Pr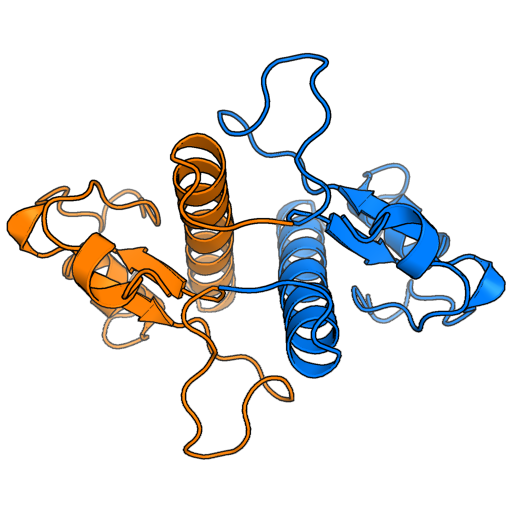otein AF-0000000085133247 (afdb_homodimer)

InterPro domains:
  IPR010774 Putative nuclease YbcO [PF07102] (3-92)

Nearest PDB structures (foldseek):
  3g27-assembly1_A-2  TM=9.758E-01  e=2.832E-11  Escherichia coli K-12
  6yex-assembly1_B  TM=5.805E-01  e=7.369E+00  Vibrio campbellii
  3g27-assembly1_A-2  TM=9.756E-01  e=2.269E-11  Escherichia coli K-12
  6yex-assembly1_B  TM=5.808E-01  e=7.754E+00  Vibrio campbellii

Radius of gyration: 16.03 Å; Cα contacts (8 Å, |Δi|>4): 362; chains: 2; bounding box: 47×38×37 Å

pLDDT: mean 92.54, std 10.23, range [46.78, 98.88]

Sequence (192 aa):
MANLRKEARGRECQVRIYGVCNGNPETTVLAHYRMAGICGTGMKPDDLIGAWACSACHDEIDRRTHNLDNKDARLYHLEGVIRTQAILLREGKIKSMANLRKEARGRECQVRIYGVCNGNPETTVLAHYRMAGICGTGMKPDDLIGAWACSACHDEIDRRTHNLDNKDARLYHLEGVIRTQAILLREGKIKS

Foldseek 3Di:
DPPLFVVLAQDFFLLCDPPQAPRDSRQWTWAADDDPPQAPDPGGHDSLRTFTHGPRLSCCLVPVDPPDPNVSSNVSGNSRSVVSNVVCVVVVVDDD/DPPLFVVLAQDFFLLCDPPQAPRDSRQWGWAADDDPPQADDPGGHDSLRTFTHGPRLSCCLVPVDPPDPNVSSNVSGNSRSVVSNVVCVVVVVDDD

Solvent-accessible surface area (backbone atoms only — not comparable to full-atom values): 10477 Å² total; per-residue (Å²): 120,69,63,64,60,68,63,18,56,64,29,71,46,39,34,68,41,82,97,51,47,70,77,46,25,85,49,14,34,60,45,64,60,86,48,91,86,73,36,58,94,94,44,77,54,58,72,74,47,20,12,26,20,15,56,46,35,40,35,39,59,69,61,74,42,75,91,56,57,68,70,57,31,49,40,36,43,48,52,3,19,52,50,37,46,49,52,36,43,73,72,64,61,37,56,99,118,69,64,62,62,69,63,17,56,65,30,71,46,39,34,66,42,83,96,50,47,69,78,46,25,83,48,13,34,60,46,65,60,86,49,92,84,74,36,58,95,94,45,77,54,57,72,71,45,20,13,27,19,14,55,47,34,38,35,39,59,69,60,76,41,74,90,56,58,69,70,56,31,50,39,36,44,48,52,3,19,52,50,36,44,49,51,35,44,74,72,63,62,36,56,100

Structure (mmCIF, N/CA/C/O backbone):
data_AF-0000000085133247-model_v1
#
loop_
_entity.id
_entity.type
_entity.pdbx_description
1 polymer 'DUF1364 domain-containing protein'
#
loop_
_atom_site.group_PDB
_atom_site.id
_atom_site.type_symbol
_atom_site.label_atom_id
_atom_site.label_alt_id
_atom_site.label_comp_id
_atom_site.label_asym_id
_atom_site.label_entity_id
_atom_site.label_seq_id
_atom_site.pdbx_PDB_ins_code
_atom_site.Cartn_x
_atom_site.Cartn_y
_atom_site.Cartn_z
_atom_site.occupancy
_atom_site.B_iso_or_equiv
_atom_site.auth_seq_id
_atom_site.auth_comp_id
_atom_site.auth_asym_id
_atom_site.auth_atom_id
_atom_site.pdbx_PDB_model_num
ATOM 1 N N . MET A 1 1 ? 7.07 21.547 4.508 1 47.03 1 MET A N 1
ATOM 2 C CA . MET A 1 1 ? 6.656 20.203 4.168 1 47.03 1 MET A CA 1
ATOM 3 C C . MET A 1 1 ? 7.867 19.312 3.896 1 47.03 1 MET A C 1
ATOM 5 O O . MET A 1 1 ? 8.875 19.766 3.357 1 47.03 1 MET A O 1
ATOM 9 N N . ALA A 1 2 ? 8.141 18.297 4.754 1 57.25 2 ALA A N 1
ATOM 10 C CA . ALA A 1 2 ? 9.352 17.5 4.594 1 57.25 2 ALA A CA 1
ATOM 11 C C . ALA A 1 2 ? 9.484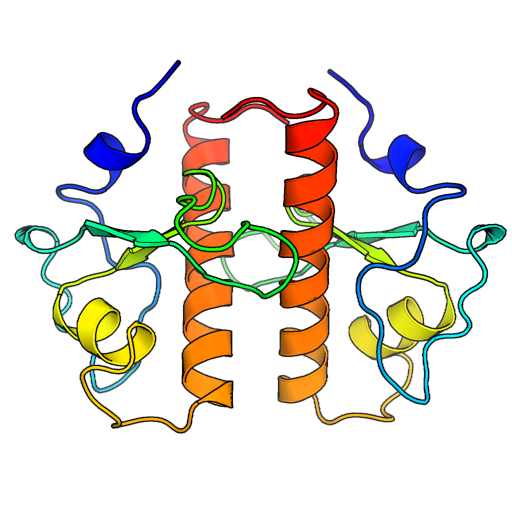 16.969 3.168 1 57.25 2 ALA A C 1
ATOM 13 O O . ALA A 1 2 ? 8.477 16.672 2.52 1 57.25 2 ALA A O 1
ATOM 14 N N . ASN A 1 3 ? 10.578 17.297 2.441 1 75.56 3 ASN A N 1
ATOM 15 C CA . ASN A 1 3 ? 10.891 16.672 1.161 1 75.56 3 ASN A CA 1
ATOM 16 C C . ASN A 1 3 ? 11.109 15.172 1.31 1 75.56 3 ASN A C 1
ATOM 18 O O . ASN A 1 3 ? 12.203 14.727 1.652 1 75.56 3 ASN A O 1
ATOM 22 N N . LEU A 1 4 ? 10.039 14.359 1.11 1 78.75 4 LEU A N 1
ATOM 23 C CA . LEU A 1 4 ? 10.07 12.93 1.366 1 78.75 4 LEU A CA 1
ATOM 24 C C . LEU A 1 4 ? 11.086 12.234 0.46 1 78.75 4 LEU A C 1
ATOM 26 O O . LEU A 1 4 ? 11.641 11.195 0.82 1 78.75 4 LEU A O 1
ATOM 30 N N . ARG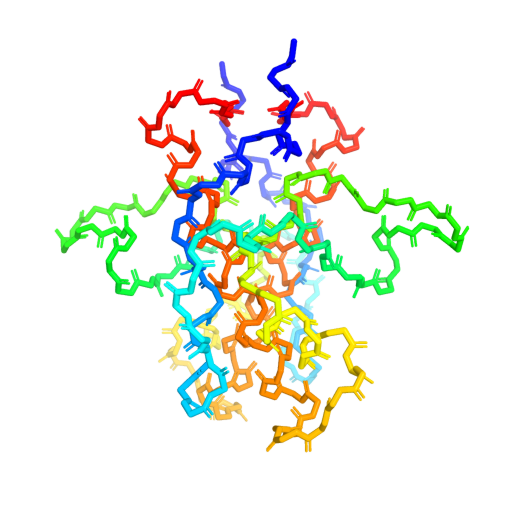 A 1 5 ? 11.445 12.852 -0.637 1 75.94 5 ARG A N 1
ATOM 31 C CA . 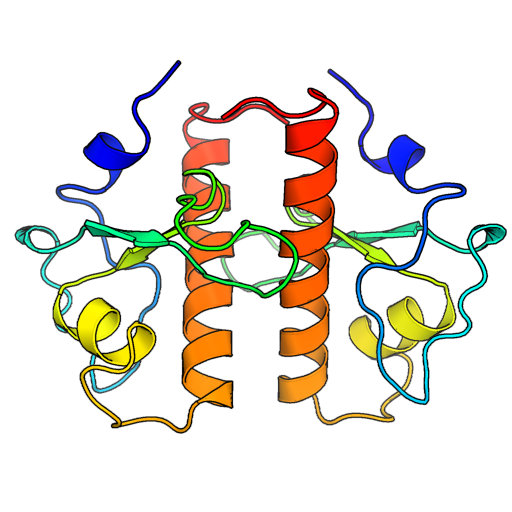ARG A 1 5 ? 12.438 12.266 -1.532 1 75.94 5 ARG A CA 1
ATOM 32 C C . ARG A 1 5 ? 13.82 12.266 -0.894 1 75.94 5 ARG A C 1
ATOM 34 O O . ARG A 1 5 ? 14.57 11.297 -1.021 1 75.94 5 ARG A O 1
ATOM 41 N N . LYS A 1 6 ? 14.117 13.266 -0.235 1 83.62 6 LYS A N 1
ATOM 42 C CA . LYS A 1 6 ? 15.438 13.383 0.383 1 83.62 6 LYS A CA 1
ATOM 43 C C . LYS A 1 6 ? 15.555 12.477 1.605 1 83.62 6 LYS A C 1
ATOM 45 O O . LYS A 1 6 ? 16.656 12.094 2.002 1 83.62 6 LYS A O 1
ATOM 50 N N . GLU A 1 7 ? 14.422 12.109 2.068 1 89.06 7 GLU A N 1
ATOM 51 C CA . GLU A 1 7 ? 14.398 11.266 3.262 1 89.06 7 GLU A CA 1
ATOM 52 C C . GLU A 1 7 ? 14.828 9.836 2.941 1 89.06 7 GLU A C 1
ATOM 54 O O . GLU A 1 7 ? 15.18 9.07 3.844 1 89.06 7 GLU A O 1
ATOM 59 N N . ALA A 1 8 ? 14.898 9.477 1.688 1 94.12 8 ALA A N 1
ATOM 60 C CA . ALA A 1 8 ? 15.172 8.094 1.3 1 94.12 8 ALA A CA 1
ATOM 61 C C . ALA A 1 8 ? 16.672 7.789 1.396 1 94.12 8 ALA A C 1
ATOM 63 O O . ALA A 1 8 ? 17.062 6.645 1.635 1 94.12 8 ALA A O 1
ATOM 64 N N . ARG A 1 9 ? 17.5 8.82 1.175 1 91.81 9 ARG A N 1
ATOM 65 C CA . ARG A 1 9 ? 18.938 8.586 1.123 1 91.81 9 ARG A CA 1
ATOM 66 C C . ARG A 1 9 ? 19.453 8.047 2.453 1 91.81 9 ARG A C 1
ATOM 68 O O . ARG A 1 9 ? 19.156 8.609 3.512 1 91.81 9 ARG A O 1
ATOM 75 N N . GLY A 1 10 ? 20.203 7.016 2.33 1 97.06 10 GLY A N 1
ATOM 76 C CA . GLY A 1 10 ? 20.828 6.449 3.518 1 97.06 10 GLY A CA 1
ATOM 77 C C . GLY A 1 10 ? 19.891 5.555 4.309 1 97.06 10 GLY A C 1
ATOM 78 O O . GLY A 1 10 ? 20.297 4.949 5.305 1 97.06 10 GLY A O 1
ATOM 79 N N . ARG A 1 11 ? 18.688 5.402 3.863 1 97.88 11 ARG A N 1
ATOM 80 C CA . ARG A 1 11 ? 17.719 4.582 4.57 1 97.88 11 ARG A CA 1
ATOM 81 C C . ARG A 1 11 ? 17.75 3.137 4.09 1 97.88 11 ARG A C 1
ATOM 83 O O . ARG A 1 11 ? 18.172 2.863 2.965 1 97.88 11 ARG A O 1
ATOM 90 N N . GLU A 1 12 ? 17.359 2.254 4.949 1 98.19 12 GLU A N 1
ATOM 91 C CA . GLU A 1 12 ? 17.281 0.838 4.6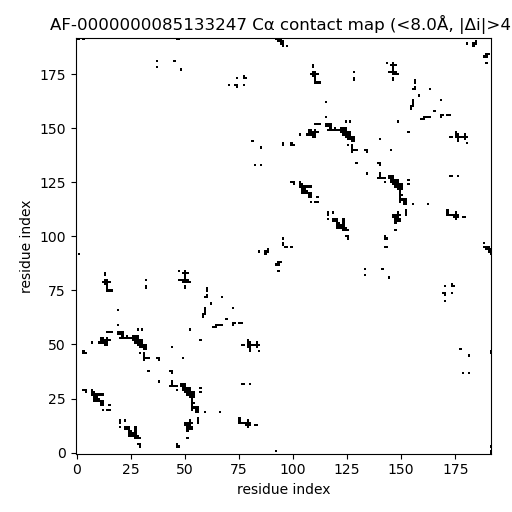02 1 98.19 12 GLU A CA 1
ATOM 92 C C . GLU A 1 12 ? 16.156 0.578 3.594 1 98.19 12 GLU A C 1
ATOM 94 O O . GLU A 1 12 ? 15.078 1.159 3.695 1 98.19 12 GLU A O 1
ATOM 99 N N . CYS A 1 13 ? 16.406 -0.308 2.701 1 98.81 13 CYS A N 1
ATOM 100 C CA . CYS A 1 13 ? 15.414 -0.74 1.729 1 98.81 13 CYS A CA 1
ATOM 101 C C . CYS A 1 13 ? 14.188 -1.323 2.428 1 98.81 13 CYS A C 1
ATOM 103 O O . CYS A 1 13 ? 14.32 -2.182 3.303 1 98.81 13 CYS A O 1
ATOM 105 N N . GLN A 1 14 ? 13.039 -0.91 2.025 1 98.62 14 GLN A N 1
ATOM 106 C CA . GLN A 1 14 ? 11.812 -1.396 2.637 1 98.62 14 GLN A CA 1
ATOM 107 C C . GLN A 1 14 ? 11.07 -2.354 1.705 1 98.62 14 GLN A C 1
ATOM 109 O O . GLN A 1 14 ? 10.086 -2.979 2.102 1 98.62 14 GLN A O 1
ATOM 114 N N . VAL A 1 15 ? 11.539 -2.51 0.487 1 98.81 15 VAL A N 1
ATOM 115 C CA . VAL A 1 15 ? 10.938 -3.441 -0.464 1 98.81 15 VAL A CA 1
ATOM 116 C C . VAL A 1 15 ? 11.43 -4.859 -0.175 1 98.81 15 VAL A C 1
ATOM 118 O O . VAL A 1 15 ? 10.641 -5.805 -0.171 1 98.81 15 VAL A O 1
ATOM 121 N N . ARG A 1 16 ? 12.641 -5.098 0.031 1 98.56 16 ARG A N 1
ATOM 122 C CA . ARG A 1 16 ? 13.234 -6.277 0.652 1 98.56 16 ARG A CA 1
ATOM 123 C C . ARG A 1 16 ? 12.938 -7.535 -0.158 1 98.56 16 ARG A C 1
ATOM 125 O O . ARG A 1 16 ? 12.508 -8.547 0.396 1 98.56 16 ARG A O 1
ATOM 132 N N . ILE A 1 17 ? 13.148 -7.422 -1.468 1 98.69 17 ILE A N 1
ATOM 133 C CA . ILE A 1 17 ? 12.922 -8.625 -2.262 1 98.69 17 ILE A CA 1
ATOM 134 C C . ILE A 1 17 ? 14.047 -9.625 -2.01 1 98.69 17 ILE A C 1
ATOM 136 O O . ILE A 1 17 ? 15.211 -9.352 -2.303 1 98.69 17 ILE A O 1
ATOM 140 N N . TYR A 1 18 ? 13.68 -10.75 -1.497 1 97.88 18 TYR A N 1
ATOM 141 C CA . TYR A 1 18 ? 14.664 -11.789 -1.202 1 97.88 18 TYR A CA 1
ATOM 142 C C . TYR A 1 18 ? 15.422 -12.188 -2.459 1 97.88 18 TYR A C 1
ATOM 144 O O . TYR A 1 18 ? 14.82 -12.406 -3.514 1 97.88 18 TYR A O 1
ATOM 152 N N . GLY A 1 19 ? 16.656 -12.281 -2.406 1 97.81 19 GLY A N 1
ATOM 153 C CA . GLY A 1 19 ? 17.484 -12.703 -3.531 1 97.81 19 GLY A CA 1
ATOM 154 C C . GLY A 1 19 ? 17.797 -11.578 -4.5 1 97.81 19 GLY A C 1
ATOM 155 O O . GLY A 1 19 ? 18.609 -11.734 -5.406 1 97.81 19 GLY A O 1
ATOM 156 N N . VAL A 1 20 ? 17.188 -10.438 -4.395 1 98.75 20 VAL A N 1
ATOM 157 C CA . VAL A 1 20 ? 17.344 -9.305 -5.301 1 98.75 20 VAL A CA 1
ATOM 158 C C . VAL A 1 20 ? 17.906 -8.109 -4.535 1 98.75 20 VAL A C 1
ATOM 160 O O . VAL A 1 20 ? 18.797 -7.41 -5.035 1 98.75 20 VAL A O 1
ATOM 163 N N . CYS A 1 21 ? 17.469 -7.961 -3.328 1 98.88 21 CYS A N 1
ATOM 164 C CA . CYS A 1 21 ? 17.812 -6.82 -2.484 1 98.88 21 CYS A CA 1
ATOM 165 C C . CYS A 1 21 ? 19.312 -6.758 -2.24 1 98.88 21 CYS A C 1
ATOM 167 O O . CYS A 1 21 ? 19.906 -7.723 -1.762 1 98.88 21 CYS A O 1
ATOM 169 N N . ASN A 1 22 ? 19.891 -5.672 -2.535 1 98.69 22 ASN A N 1
ATOM 170 C CA . ASN A 1 22 ? 21.328 -5.586 -2.336 1 98.69 22 ASN A CA 1
ATOM 171 C C . ASN A 1 22 ? 21.672 -5.039 -0.953 1 98.69 22 ASN A C 1
ATOM 173 O O . ASN A 1 22 ? 22.828 -5.102 -0.524 1 98.69 22 ASN A O 1
ATOM 177 N N . GLY A 1 23 ? 20.703 -4.414 -0.253 1 98.12 23 GLY A N 1
ATOM 178 C CA . GLY A 1 23 ? 20.844 -3.99 1.131 1 98.12 23 GLY A CA 1
ATOM 179 C C . GLY A 1 23 ? 21.75 -2.777 1.292 1 98.12 23 GLY A C 1
ATOM 180 O O . GLY A 1 23 ? 22.156 -2.443 2.406 1 98.12 23 GLY A O 1
ATOM 181 N N . ASN A 1 24 ? 22.094 -2.104 0.196 1 98.5 24 ASN A N 1
ATOM 182 C CA . ASN A 1 24 ? 23 -0.961 0.244 1 98.5 24 ASN A CA 1
ATOM 183 C C . ASN A 1 24 ? 22.234 0.35 0.422 1 98.5 24 ASN A C 1
ATOM 185 O O . ASN A 1 24 ? 21.672 0.877 -0.535 1 98.5 24 ASN A O 1
ATOM 189 N N . PRO A 1 25 ? 22.266 0.955 1.603 1 98.19 25 PRO A N 1
ATOM 190 C CA . PRO A 1 25 ? 21.453 2.152 1.852 1 98.19 25 PRO A CA 1
ATOM 191 C C . PRO A 1 25 ? 21.906 3.354 1.026 1 98.19 25 PRO A C 1
ATOM 193 O O . PRO A 1 25 ? 21.125 4.281 0.795 1 98.19 25 PRO A O 1
ATOM 196 N N . GLU A 1 26 ? 23.109 3.332 0.535 1 98.06 26 GLU A N 1
ATOM 197 C CA . GLU A 1 26 ? 23.625 4.438 -0.269 1 98.06 26 GLU A CA 1
ATOM 198 C C . GLU A 1 26 ? 22.891 4.531 -1.605 1 98.06 26 GLU A C 1
ATOM 200 O O . GLU A 1 26 ? 22.938 5.57 -2.271 1 98.06 26 GLU A O 1
ATOM 205 N N . THR A 1 27 ? 22.234 3.488 -1.954 1 98.25 27 THR A N 1
ATOM 206 C CA . THR A 1 27 ? 21.578 3.459 -3.256 1 98.25 27 THR A CA 1
ATOM 207 C C . THR A 1 27 ? 20.078 3.684 -3.107 1 98.25 27 THR A C 1
ATOM 209 O O . THR A 1 27 ? 19.359 3.723 -4.102 1 98.25 27 THR A O 1
ATOM 212 N N . THR A 1 28 ? 19.625 3.754 -1.885 1 98.56 28 THR A N 1
ATOM 213 C CA . THR A 1 28 ? 18.188 3.799 -1.629 1 98.56 28 THR A CA 1
ATOM 214 C C . THR A 1 28 ? 17.578 5.078 -2.195 1 98.56 28 THR A C 1
ATOM 216 O O . THR A 1 28 ? 18.109 6.172 -1.99 1 98.56 28 THR A O 1
ATOM 219 N N . VAL A 1 29 ? 16.5 4.902 -2.961 1 98.12 29 VAL A N 1
ATOM 220 C CA . VAL A 1 29 ? 15.734 6.004 -3.523 1 98.12 29 VAL A CA 1
ATOM 221 C C . VAL A 1 29 ? 14.266 5.859 -3.135 1 98.12 29 VAL A C 1
ATOM 223 O O . VAL A 1 29 ? 13.867 4.844 -2.562 1 98.12 29 VAL A O 1
ATOM 226 N N . LEU A 1 30 ? 13.492 6.934 -3.357 1 97.81 30 LEU A N 1
ATOM 227 C CA . LEU A 1 30 ? 12.039 6.844 -3.262 1 97.81 30 LEU A CA 1
ATOM 228 C C . LEU A 1 30 ? 11.445 6.34 -4.57 1 97.81 30 LEU A C 1
ATOM 230 O O . LEU A 1 30 ? 11.477 7.035 -5.586 1 97.81 30 LEU A O 1
ATOM 234 N N . ALA A 1 31 ? 10.914 5.086 -4.547 1 97.19 31 ALA A N 1
ATOM 235 C CA . ALA A 1 31 ? 10.297 4.477 -5.723 1 97.19 31 ALA A CA 1
ATOM 236 C C . ALA A 1 31 ? 8.781 4.609 -5.676 1 97.19 31 ALA A C 1
ATOM 238 O O . ALA A 1 31 ? 8.117 3.945 -4.875 1 97.19 31 ALA A O 1
ATOM 239 N N . HIS A 1 32 ? 8.281 5.398 -6.582 1 96.56 32 HIS A N 1
ATOM 240 C CA . HIS A 1 32 ? 6.844 5.645 -6.59 1 96.56 32 HIS A CA 1
ATOM 241 C C . HIS A 1 32 ? 6.082 4.449 -7.148 1 96.56 32 HIS A C 1
ATOM 243 O O . HIS A 1 32 ? 6.516 3.828 -8.117 1 96.56 32 HIS A O 1
ATOM 249 N N . TYR A 1 33 ? 5.043 4.09 -6.453 1 96.5 33 TYR A N 1
ATOM 250 C CA . TYR A 1 33 ? 4.133 3.08 -6.977 1 96.5 33 TYR A CA 1
ATOM 251 C C . TYR A 1 33 ? 3.146 3.693 -7.965 1 96.5 33 TYR A C 1
ATOM 253 O O . TYR A 1 33 ? 2.48 4.684 -7.652 1 96.5 33 TYR A O 1
ATOM 261 N N . ARG A 1 34 ? 3.072 3.133 -9.211 1 93.25 34 ARG A N 1
ATOM 262 C CA . ARG A 1 34 ? 2.178 3.643 -10.25 1 93.25 34 ARG A CA 1
ATOM 263 C C . ARG A 1 34 ? 0.941 2.762 -10.383 1 93.25 34 ARG A C 1
ATOM 265 O O . ARG A 1 34 ? 1.051 1.534 -10.438 1 93.25 34 ARG A O 1
ATOM 272 N N . MET A 1 35 ? -0.158 3.371 -10.266 1 91.38 35 MET A N 1
ATOM 273 C CA . MET A 1 35 ? -1.441 2.686 -10.391 1 91.38 35 MET A CA 1
ATOM 274 C C . MET A 1 35 ? -2.398 3.482 -11.273 1 91.38 35 MET A C 1
ATOM 276 O O . MET A 1 35 ? -2.545 4.695 -11.102 1 91.38 35 MET A O 1
ATOM 280 N N . ALA A 1 36 ? -2.971 2.697 -12.156 1 87.44 36 ALA A N 1
ATOM 281 C CA . ALA A 1 36 ? -3.924 3.354 -13.047 1 87.44 36 ALA A CA 1
ATOM 282 C C . ALA A 1 36 ? -5.02 4.059 -12.25 1 87.44 36 ALA A C 1
ATOM 284 O O . ALA A 1 36 ? -5.535 3.516 -11.266 1 87.44 36 ALA A O 1
ATOM 285 N N . GLY A 1 37 ? -5.281 5.379 -12.578 1 84.81 37 GLY A N 1
ATOM 286 C CA . GLY A 1 37 ? -6.379 6.102 -11.953 1 84.81 37 GLY A CA 1
ATOM 287 C C . GLY A 1 37 ? -5.934 6.969 -10.789 1 84.81 37 GLY A C 1
ATOM 288 O O . GLY A 1 37 ? -6.707 7.785 -10.289 1 84.81 37 GLY A O 1
ATOM 289 N N . ILE A 1 38 ? -4.844 6.684 -10.266 1 84.31 38 ILE A N 1
ATOM 290 C CA . ILE A 1 38 ? -4.328 7.465 -9.141 1 84.31 38 ILE A CA 1
ATOM 291 C C . ILE A 1 38 ? -3.525 8.656 -9.672 1 84.31 38 ILE A C 1
ATOM 293 O O . ILE A 1 38 ? -3.678 9.773 -9.188 1 84.31 38 ILE A O 1
ATOM 297 N N . CYS A 1 39 ? -2.648 8.305 -10.594 1 72 39 CYS A N 1
ATOM 298 C CA . CYS A 1 39 ? -1.887 9.391 -11.195 1 72 39 CYS A CA 1
ATOM 299 C C . CYS A 1 39 ? -2.111 9.461 -12.703 1 72 39 CYS A C 1
ATOM 301 O O . CYS A 1 39 ? -2.324 8.43 -13.344 1 72 39 CYS A O 1
ATOM 303 N N . GLY A 1 40 ? -2.537 10.625 -13.125 1 65.5 40 GLY A N 1
ATOM 304 C CA . GLY A 1 40 ? -2.689 10.805 -14.562 1 65.5 40 GLY A CA 1
ATOM 305 C C . GLY A 1 40 ? -1.423 10.5 -15.336 1 65.5 40 GLY A C 1
ATOM 306 O O . GLY A 1 40 ? -0.352 10.336 -14.75 1 65.5 40 GLY A O 1
ATOM 307 N N . THR A 1 41 ? -1.576 10.211 -16.641 1 65.62 41 THR A N 1
ATOM 308 C CA . THR A 1 41 ? -0.422 10.039 -17.516 1 65.62 41 THR A CA 1
ATOM 309 C C . THR A 1 41 ? 0.539 11.219 -17.391 1 65.62 41 THR A C 1
ATOM 311 O O . THR A 1 41 ? 0.135 12.375 -17.531 1 65.62 41 THR A O 1
ATOM 314 N N . GLY A 1 42 ? 1.824 10.961 -16.906 1 68.38 42 GLY A N 1
ATOM 315 C CA . GLY A 1 42 ? 2.855 11.984 -16.828 1 68.38 42 GLY A CA 1
ATOM 316 C C . GLY A 1 42 ? 2.926 12.672 -15.477 1 68.38 42 GLY A C 1
ATOM 317 O O . GLY A 1 42 ? 3.744 13.57 -15.266 1 68.38 42 GLY A O 1
ATOM 318 N N . MET A 1 43 ? 1.952 12.297 -14.625 1 77.38 43 MET A N 1
ATOM 319 C CA . MET A 1 43 ? 1.983 12.906 -13.297 1 77.38 43 MET A CA 1
ATOM 320 C C . MET A 1 43 ? 2.631 11.977 -12.281 1 77.38 43 MET A C 1
ATOM 322 O O . MET A 1 43 ? 2.354 10.773 -12.273 1 77.38 43 MET A O 1
ATOM 326 N N . LYS A 1 44 ? 3.561 12.555 -11.664 1 78 44 LYS A N 1
ATOM 327 C CA . LYS A 1 44 ? 4.215 11.766 -10.625 1 78 44 LYS A CA 1
ATOM 328 C C . LYS A 1 44 ? 3.277 11.523 -9.445 1 78 44 LYS A C 1
ATOM 330 O O . LYS A 1 44 ? 2.592 12.445 -8.992 1 78 44 LYS A O 1
ATOM 335 N N . PRO A 1 45 ? 3.26 10.219 -9.086 1 87.25 45 PRO A N 1
ATOM 336 C CA . PRO A 1 45 ? 2.461 9.969 -7.887 1 87.25 45 PRO A CA 1
ATOM 337 C C . PRO A 1 45 ? 2.98 10.727 -6.664 1 87.25 45 PRO A C 1
ATOM 339 O O . PRO A 1 45 ? 4.141 11.148 -6.641 1 87.25 45 PRO A O 1
ATOM 342 N N . ASP A 1 46 ? 2.115 11.039 -5.766 1 90.81 46 ASP A N 1
ATOM 343 C CA . ASP A 1 46 ? 2.5 11.695 -4.52 1 90.81 46 ASP A CA 1
ATOM 344 C C . ASP A 1 46 ? 3.613 10.93 -3.812 1 90.81 46 ASP A C 1
ATOM 346 O O . ASP A 1 46 ? 3.641 9.695 -3.85 1 90.81 46 ASP A O 1
ATOM 350 N N . ASP A 1 47 ? 4.5 11.625 -3.145 1 93.5 47 ASP A N 1
ATOM 351 C CA . ASP A 1 47 ? 5.656 11.031 -2.48 1 93.5 47 ASP A CA 1
ATOM 352 C C . ASP A 1 47 ? 5.219 10.062 -1.382 1 93.5 47 ASP A C 1
ATOM 354 O O . ASP A 1 47 ? 5.969 9.156 -1.013 1 93.5 47 ASP A O 1
ATOM 358 N N . LEU A 1 48 ? 3.982 10.258 -0.837 1 94.38 48 LEU A N 1
ATOM 359 C CA . LEU A 1 48 ? 3.453 9.344 0.163 1 94.38 48 LEU A CA 1
ATOM 360 C C . LEU A 1 48 ? 3.314 7.934 -0.411 1 94.38 48 LEU A C 1
ATOM 362 O O . LEU A 1 48 ? 3.428 6.945 0.32 1 94.38 48 LEU A O 1
ATOM 366 N N . ILE A 1 49 ? 3.119 7.926 -1.785 1 96.56 49 ILE A N 1
ATOM 367 C CA . ILE A 1 49 ? 2.871 6.652 -2.449 1 96.56 49 ILE A CA 1
ATOM 368 C C . ILE A 1 49 ? 4.172 6.125 -3.053 1 96.56 49 ILE A C 1
ATOM 370 O O . ILE A 1 49 ? 4.219 5.773 -4.234 1 96.56 49 ILE A O 1
ATOM 374 N N . GLY A 1 50 ? 5.211 6.133 -2.271 1 97 50 GLY A N 1
ATOM 375 C CA . GLY A 1 50 ? 6.52 5.621 -2.645 1 97 50 GLY A CA 1
ATOM 376 C C . GLY A 1 50 ? 7.156 4.77 -1.564 1 97 50 GLY A C 1
ATOM 377 O O . GLY A 1 50 ? 6.855 4.93 -0.38 1 97 50 GLY A O 1
ATOM 378 N N . ALA A 1 51 ? 7.988 3.893 -1.976 1 98.5 51 ALA A N 1
ATOM 379 C CA . ALA A 1 51 ? 8.766 3.039 -1.077 1 98.5 51 ALA A CA 1
ATOM 380 C C . ALA A 1 51 ? 10.242 3.396 -1.122 1 98.5 51 ALA A C 1
ATOM 382 O O . ALA A 1 51 ? 10.773 3.744 -2.182 1 98.5 51 ALA A O 1
ATOM 383 N N . TRP A 1 52 ? 10.875 3.328 0.001 1 98.75 52 TRP A N 1
ATOM 384 C CA . TRP A 1 52 ? 12.328 3.322 -0.022 1 98.75 52 TRP A CA 1
ATOM 385 C C . TRP A 1 52 ? 12.859 2.008 -0.584 1 98.75 52 TRP A C 1
ATOM 387 O O . TRP A 1 52 ? 12.617 0.94 -0.017 1 98.75 52 TRP A O 1
ATOM 397 N N . ALA A 1 53 ? 13.578 2.109 -1.654 1 98.88 53 ALA A N 1
ATOM 398 C CA . ALA A 1 53 ? 14.055 0.922 -2.359 1 98.88 53 ALA A CA 1
ATOM 399 C C . ALA A 1 53 ? 15.531 1.044 -2.703 1 98.88 53 ALA A C 1
ATOM 401 O O . ALA A 1 53 ? 15.977 2.08 -3.203 1 98.88 53 ALA A O 1
ATOM 402 N N . CYS A 1 54 ? 16.297 -0.044 -2.346 1 98.88 54 CYS A N 1
ATOM 403 C CA . CYS A 1 54 ? 17.656 -0.081 -2.885 1 98.88 54 CYS A CA 1
ATOM 404 C C . CYS A 1 54 ? 17.641 -0.152 -4.406 1 98.88 54 CYS A C 1
ATOM 406 O O . CYS A 1 54 ? 16.578 -0.375 -5.008 1 98.88 54 CYS A O 1
ATOM 408 N N . SER A 1 55 ? 18.812 0.029 -5.059 1 98.75 55 SER A N 1
ATOM 409 C CA . SER A 1 55 ? 18.875 0.094 -6.516 1 98.75 55 SER A CA 1
ATOM 410 C C . SER A 1 55 ? 18.422 -1.221 -7.145 1 98.75 55 SER A C 1
ATOM 412 O O . SER A 1 55 ? 17.766 -1.222 -8.18 1 98.75 55 SER A O 1
ATOM 414 N N . ALA A 1 56 ? 18.734 -2.318 -6.508 1 98.88 56 ALA A N 1
ATOM 415 C CA . ALA A 1 56 ? 18.359 -3.615 -7.07 1 98.88 56 ALA A CA 1
ATOM 416 C C . ALA A 1 56 ? 16.859 -3.848 -6.973 1 98.88 56 ALA A C 1
ATOM 418 O O . ALA A 1 56 ? 16.219 -4.238 -7.953 1 98.88 56 ALA A O 1
ATOM 419 N N . CYS A 1 57 ? 16.312 -3.602 -5.836 1 98.88 57 CYS A N 1
ATOM 420 C CA . CYS A 1 57 ? 14.859 -3.732 -5.676 1 98.88 57 CYS A CA 1
ATOM 421 C C . CYS A 1 57 ? 14.125 -2.742 -6.57 1 98.88 57 CYS A C 1
ATOM 423 O O . CYS A 1 57 ? 13.086 -3.07 -7.141 1 98.88 57 CYS A O 1
ATOM 425 N N . HIS A 1 58 ? 14.68 -1.549 -6.672 1 98.88 58 HIS A N 1
ATOM 426 C CA . HIS A 1 58 ? 14.062 -0.55 -7.535 1 98.88 58 HIS A CA 1
ATOM 427 C C . HIS A 1 58 ? 13.992 -1.037 -8.977 1 98.88 58 HIS A C 1
ATOM 429 O O . HIS A 1 58 ? 12.953 -0.919 -9.633 1 98.88 58 HIS A O 1
ATOM 435 N N . ASP A 1 59 ? 15.109 -1.573 -9.461 1 98.81 59 ASP A N 1
ATOM 436 C CA . ASP A 1 59 ? 15.125 -2.096 -10.828 1 98.81 59 ASP A CA 1
ATOM 437 C C . ASP A 1 59 ? 14.047 -3.166 -11.016 1 98.81 59 ASP A C 1
ATOM 439 O O . ASP A 1 59 ? 13.391 -3.213 -12.055 1 98.81 59 ASP A O 1
ATOM 443 N N . GLU A 1 60 ? 13.852 -4.004 -10.008 1 98.81 60 GLU A N 1
ATOM 444 C CA . GLU A 1 60 ? 12.891 -5.102 -10.102 1 98.81 60 GLU A CA 1
ATOM 445 C C . GLU A 1 60 ? 11.453 -4.582 -10.094 1 98.81 60 GLU A C 1
ATOM 447 O O . GLU A 1 60 ? 10.648 -4.977 -10.938 1 98.81 60 GLU A O 1
ATOM 452 N N . ILE A 1 61 ? 11.172 -3.627 -9.219 1 98.56 61 ILE A N 1
ATOM 453 C CA . ILE A 1 61 ? 9.797 -3.18 -9.078 1 98.56 61 ILE A CA 1
ATOM 454 C C . ILE A 1 61 ? 9.453 -2.195 -10.195 1 98.56 61 ILE A C 1
ATOM 456 O O . ILE A 1 61 ? 8.281 -2.02 -10.547 1 98.56 61 ILE A O 1
ATOM 460 N N . ASP A 1 62 ? 10.43 -1.583 -10.797 1 97.44 62 ASP A N 1
ATOM 461 C CA . ASP A 1 62 ? 10.234 -0.742 -11.969 1 97.44 62 ASP A CA 1
ATOM 462 C C . ASP A 1 62 ? 10.242 -1.576 -13.25 1 97.44 62 ASP A C 1
ATOM 464 O O . ASP A 1 62 ? 10.141 -1.033 -14.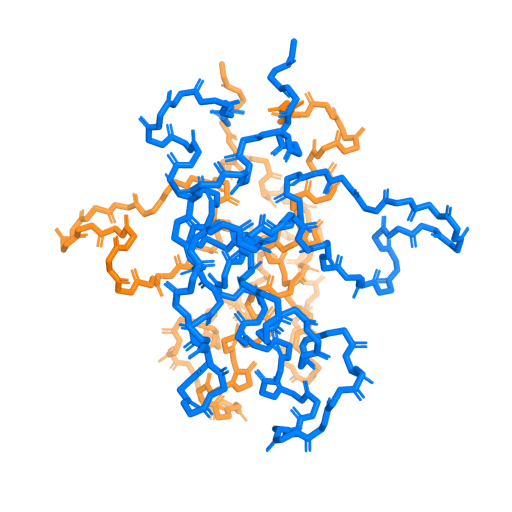352 1 97.44 62 ASP A O 1
ATOM 468 N N . ARG A 1 63 ? 10.391 -2.773 -13.133 1 98.06 63 ARG A N 1
ATOM 469 C CA . ARG A 1 63 ? 10.305 -3.775 -14.188 1 98.06 63 ARG A CA 1
ATOM 470 C C . ARG A 1 63 ? 11.406 -3.576 -15.227 1 98.06 63 ARG A C 1
ATOM 472 O O . ARG A 1 63 ? 11.18 -3.783 -16.422 1 98.06 63 ARG A O 1
ATOM 479 N N . ARG A 1 64 ? 12.523 -3.137 -14.695 1 98.12 64 ARG A N 1
ATOM 480 C CA . ARG A 1 64 ? 13.734 -3.148 -15.508 1 98.12 64 ARG A CA 1
ATOM 481 C C . ARG A 1 64 ? 14.359 -4.539 -15.547 1 98.12 64 ARG A C 1
ATOM 483 O O . ARG A 1 64 ? 15.031 -4.898 -16.516 1 98.12 64 ARG A O 1
ATOM 490 N N . THR A 1 65 ? 14.273 -5.223 -14.383 1 98.31 65 THR A N 1
ATOM 491 C CA . THR A 1 65 ? 14.547 -6.656 -14.312 1 98.31 65 THR A CA 1
ATOM 492 C C . THR A 1 65 ? 13.273 -7.438 -14.016 1 98.31 65 THR A C 1
ATOM 494 O O . THR A 1 65 ? 12.25 -6.852 -13.648 1 98.31 65 THR A O 1
ATOM 497 N N . HIS A 1 66 ? 13.305 -8.734 -14.297 1 98.25 66 HIS A N 1
ATOM 498 C CA . HIS A 1 66 ? 12.109 -9.562 -14.18 1 98.25 66 HIS A CA 1
ATOM 499 C C . HIS A 1 66 ? 12.406 -10.859 -13.445 1 98.25 66 HIS A C 1
ATOM 501 O O . HIS A 1 66 ? 12.039 -11.945 -13.906 1 98.25 66 HIS A O 1
ATOM 507 N N . ASN A 1 67 ? 13.016 -10.711 -12.266 1 98.12 67 ASN A N 1
ATOM 508 C CA . ASN A 1 67 ? 13.297 -11.867 -11.422 1 98.12 67 ASN A CA 1
ATOM 509 C C . ASN A 1 67 ? 12.023 -12.445 -10.812 1 98.12 67 ASN A C 1
ATOM 511 O O . ASN A 1 67 ? 11.969 -13.633 -10.477 1 98.12 67 ASN A O 1
ATOM 515 N N . LEU A 1 68 ? 10.984 -11.633 -10.539 1 97.75 68 LEU A N 1
ATOM 516 C CA . LEU A 1 68 ? 9.664 -12.008 -10.031 1 97.75 68 LEU A CA 1
ATOM 517 C C . LEU A 1 68 ? 8.586 -11.758 -11.086 1 97.75 68 LEU A C 1
ATOM 519 O O . LEU A 1 68 ? 8.805 -10.984 -12.023 1 97.75 68 LEU A O 1
ATOM 523 N N . ASP A 1 69 ? 7.512 -12.508 -10.914 1 97.62 69 ASP A N 1
ATOM 524 C CA . ASP A 1 69 ? 6.391 -12.125 -11.773 1 97.62 69 ASP A CA 1
ATOM 525 C C . ASP A 1 69 ? 5.828 -10.766 -11.359 1 97.62 69 ASP A C 1
ATOM 527 O O . ASP A 1 69 ? 6.172 -10.234 -10.305 1 97.62 69 ASP A O 1
ATOM 531 N N . ASN A 1 70 ? 5.09 -10.164 -12.203 1 97.06 70 ASN A N 1
ATOM 532 C CA . ASN A 1 70 ? 4.586 -8.812 -12.016 1 97.06 70 ASN A CA 1
ATOM 533 C C . ASN A 1 70 ? 3.77 -8.688 -10.727 1 97.06 70 ASN A C 1
ATOM 535 O O . ASN A 1 70 ? 3.891 -7.703 -10 1 97.06 70 ASN A O 1
ATOM 539 N N . LYS A 1 71 ? 2.898 -9.672 -10.414 1 97.12 71 LYS A N 1
ATOM 540 C CA . LYS A 1 71 ? 2.051 -9.625 -9.227 1 97.12 71 LYS A CA 1
ATOM 541 C C . LYS A 1 71 ? 2.891 -9.594 -7.953 1 97.12 71 LYS A C 1
ATOM 543 O O . LYS A 1 71 ? 2.615 -8.82 -7.039 1 97.12 71 LYS A O 1
ATOM 548 N N . ASP A 1 72 ? 3.895 -10.406 -7.934 1 98.06 72 ASP A N 1
ATOM 549 C CA . ASP A 1 72 ? 4.77 -10.43 -6.766 1 98.06 72 ASP A CA 1
ATOM 550 C C . ASP A 1 72 ? 5.547 -9.125 -6.637 1 98.06 72 ASP A C 1
ATOM 552 O O . ASP A 1 72 ? 5.719 -8.602 -5.535 1 98.06 72 ASP A O 1
ATOM 556 N N . ALA A 1 73 ? 6.023 -8.625 -7.762 1 98.44 73 ALA A N 1
ATOM 557 C CA . ALA A 1 73 ? 6.738 -7.355 -7.738 1 98.44 73 ALA A CA 1
ATOM 558 C C . ALA A 1 73 ? 5.863 -6.242 -7.172 1 98.44 73 ALA A C 1
ATOM 560 O O . ALA A 1 73 ? 6.316 -5.438 -6.352 1 98.44 73 ALA A O 1
ATOM 561 N N . ARG A 1 74 ? 4.621 -6.25 -7.59 1 98.19 74 ARG A N 1
ATOM 562 C CA . ARG A 1 74 ? 3.686 -5.246 -7.098 1 98.19 74 ARG A CA 1
ATOM 563 C C . ARG A 1 74 ? 3.438 -5.414 -5.602 1 98.19 74 ARG A C 1
ATOM 565 O O . ARG A 1 74 ? 3.387 -4.43 -4.863 1 98.19 74 ARG A O 1
ATOM 572 N N . LEU A 1 75 ? 3.312 -6.617 -5.188 1 98.5 75 LEU A N 1
ATOM 573 C CA . LEU A 1 75 ? 3.076 -6.887 -3.773 1 98.5 75 LEU A CA 1
ATOM 574 C C . LEU A 1 75 ? 4.25 -6.402 -2.926 1 98.5 75 LEU A C 1
ATOM 576 O O . LEU A 1 75 ? 4.055 -5.699 -1.932 1 98.5 75 LEU A O 1
ATOM 580 N N . TYR A 1 76 ? 5.445 -6.75 -3.328 1 98.62 76 TYR A N 1
ATOM 581 C CA . TYR A 1 76 ? 6.629 -6.32 -2.592 1 98.62 76 TYR A CA 1
ATOM 582 C C . TYR A 1 76 ? 6.746 -4.801 -2.588 1 98.62 76 TYR A C 1
ATOM 584 O O . TYR A 1 76 ? 7.113 -4.203 -1.575 1 98.62 76 TYR A O 1
ATOM 592 N N . HIS A 1 77 ? 6.418 -4.184 -3.725 1 98.81 77 HIS A N 1
ATOM 593 C CA . HIS A 1 77 ? 6.43 -2.729 -3.803 1 98.81 77 HIS A CA 1
ATOM 594 C C . HIS A 1 77 ? 5.457 -2.113 -2.805 1 98.81 77 HIS A C 1
ATOM 596 O O . HIS A 1 77 ? 5.84 -1.257 -2.004 1 98.81 77 HIS A O 1
ATOM 602 N N . LEU A 1 78 ? 4.301 -2.604 -2.814 1 98.69 78 LEU A N 1
ATOM 603 C CA . LEU A 1 78 ? 3.244 -2.057 -1.968 1 98.69 78 LEU A CA 1
ATOM 604 C C . LEU A 1 78 ? 3.559 -2.285 -0.493 1 98.69 78 LEU A C 1
ATOM 606 O O . LEU A 1 78 ? 3.344 -1.397 0.336 1 98.69 78 LEU A O 1
ATOM 610 N N . GLU A 1 79 ? 4.059 -3.426 -0.164 1 98.38 79 GLU A N 1
ATOM 611 C CA . GLU A 1 79 ? 4.473 -3.662 1.216 1 98.38 79 GLU A CA 1
ATOM 612 C C . GLU A 1 79 ? 5.586 -2.703 1.63 1 98.38 79 GLU A C 1
ATOM 614 O O . GLU A 1 79 ? 5.609 -2.225 2.766 1 98.38 79 GLU A O 1
ATOM 619 N N . GLY A 1 80 ? 6.5 -2.447 0.703 1 98.56 80 GLY A N 1
ATOM 620 C CA . GLY A 1 80 ? 7.531 -1.45 0.954 1 98.56 80 GLY A CA 1
ATOM 621 C C . GLY A 1 80 ? 6.969 -0.063 1.203 1 98.56 80 GLY A C 1
ATOM 622 O O . GLY A 1 80 ? 7.48 0.678 2.045 1 98.56 80 GLY A O 1
ATOM 623 N N . VAL A 1 81 ? 5.938 0.289 0.436 1 98.25 81 VAL A N 1
ATOM 624 C CA . VAL A 1 81 ? 5.27 1.572 0.633 1 98.25 81 VAL A CA 1
ATOM 625 C C . VAL A 1 81 ? 4.727 1.66 2.057 1 98.25 81 VAL A C 1
ATOM 627 O O . VAL A 1 81 ? 4.953 2.652 2.754 1 98.25 81 VAL A O 1
ATOM 630 N N . ILE A 1 82 ? 4.082 0.61 2.473 1 97.88 82 ILE A N 1
ATOM 631 C CA . ILE A 1 82 ? 3.455 0.586 3.789 1 97.88 82 ILE A CA 1
ATOM 632 C C . ILE A 1 82 ? 4.527 0.684 4.871 1 97.88 82 ILE A C 1
ATOM 634 O O . ILE A 1 82 ? 4.387 1.447 5.828 1 97.88 82 ILE A O 1
ATOM 638 N N . ARG A 1 83 ? 5.629 -0.046 4.746 1 97.31 83 ARG A N 1
ATOM 639 C CA . ARG A 1 83 ? 6.719 0.032 5.711 1 97.31 83 ARG A CA 1
ATOM 640 C C . ARG A 1 83 ? 7.305 1.438 5.762 1 97.31 83 ARG A C 1
ATOM 642 O O . ARG A 1 83 ? 7.594 1.959 6.84 1 97.31 83 ARG A O 1
ATOM 649 N N . THR A 1 84 ? 7.52 2.01 4.578 1 97.38 84 THR A N 1
ATOM 650 C CA . THR A 1 84 ? 8.055 3.365 4.496 1 97.38 84 THR A CA 1
ATOM 651 C C . THR A 1 84 ? 7.133 4.352 5.211 1 97.38 84 THR A C 1
ATOM 653 O O . THR A 1 84 ? 7.59 5.156 6.027 1 97.38 84 THR A O 1
ATOM 656 N N . GLN A 1 85 ? 5.84 4.227 4.949 1 95.88 85 GLN A N 1
ATOM 657 C CA . GLN A 1 85 ? 4.863 5.109 5.582 1 95.88 85 GLN A CA 1
ATOM 658 C C . GLN A 1 85 ? 4.871 4.941 7.098 1 95.88 85 GLN A C 1
ATOM 660 O O . GLN A 1 85 ? 4.805 5.926 7.836 1 95.88 85 GLN A O 1
ATOM 665 N N . ALA A 1 86 ? 4.934 3.748 7.551 1 94.94 86 ALA A N 1
ATOM 666 C CA . ALA A 1 86 ? 4.957 3.482 8.984 1 94.94 86 ALA A CA 1
ATOM 667 C C . ALA A 1 86 ? 6.152 4.16 9.648 1 94.94 86 ALA A C 1
ATOM 669 O O . ALA A 1 86 ? 6.027 4.727 10.742 1 94.94 86 ALA A O 1
ATOM 670 N N . ILE A 1 87 ? 7.285 4.07 9.031 1 94.62 87 ILE A N 1
ATOM 671 C CA . ILE A 1 87 ? 8.492 4.684 9.57 1 94.62 87 ILE A CA 1
ATOM 672 C C . ILE A 1 87 ? 8.328 6.203 9.586 1 94.62 87 ILE A C 1
ATOM 674 O O . ILE A 1 87 ? 8.648 6.859 10.586 1 94.62 87 ILE A O 1
ATOM 678 N N . LEU A 1 88 ? 7.844 6.746 8.438 1 94.06 88 LEU A N 1
ATOM 679 C CA . LEU A 1 88 ? 7.66 8.188 8.336 1 94.06 88 LEU A CA 1
ATOM 680 C C . LEU A 1 88 ? 6.66 8.688 9.375 1 94.06 88 LEU A C 1
ATOM 682 O O . LEU A 1 88 ? 6.828 9.773 9.938 1 94.06 88 LEU A O 1
ATOM 686 N N . LEU A 1 89 ? 5.609 7.922 9.656 1 92.06 89 LEU A N 1
ATOM 687 C CA . LEU A 1 89 ? 4.641 8.242 10.695 1 92.06 89 LEU A CA 1
ATOM 688 C C . LEU A 1 89 ? 5.301 8.266 12.07 1 92.06 89 LEU A C 1
ATOM 690 O O . LEU A 1 89 ? 5.109 9.203 12.844 1 92.06 89 LEU A O 1
ATOM 694 N N . ARG A 1 90 ? 6.082 7.215 12.328 1 91.44 90 ARG A N 1
ATOM 695 C CA . ARG A 1 90 ? 6.766 7.102 13.609 1 91.44 90 ARG A CA 1
ATOM 696 C C . ARG A 1 90 ? 7.73 8.266 13.82 1 91.44 90 ARG A C 1
ATOM 698 O O . ARG A 1 90 ? 7.887 8.75 14.945 1 91.44 90 ARG A O 1
ATOM 705 N N . GLU A 1 91 ? 8.336 8.781 12.766 1 92.44 91 GLU A N 1
ATOM 706 C CA . GLU A 1 91 ? 9.312 9.859 12.836 1 92.44 91 GLU A CA 1
ATOM 707 C C . GLU A 1 91 ? 8.633 11.227 12.828 1 92.44 91 GLU A C 1
ATOM 709 O O . GLU A 1 91 ? 9.289 12.258 12.953 1 92.44 91 GLU A O 1
ATOM 714 N N . GLY A 1 92 ? 7.266 11.242 12.641 1 89.88 92 GLY A N 1
ATOM 715 C CA . GLY A 1 92 ? 6.527 12.5 12.648 1 89.88 92 GLY A CA 1
ATOM 716 C C . GLY A 1 92 ? 6.699 13.297 11.375 1 89.88 92 GLY A C 1
ATOM 717 O O . GLY A 1 92 ? 6.477 14.516 11.367 1 89.88 92 GLY A O 1
ATOM 718 N N . LYS A 1 93 ? 7.047 12.617 10.32 1 90.12 93 LYS A N 1
ATOM 719 C CA . LYS A 1 93 ? 7.328 13.312 9.07 1 90.12 93 LYS A CA 1
ATOM 720 C C . LYS A 1 93 ? 6.078 13.391 8.195 1 90.12 93 LYS A C 1
ATOM 722 O O . LYS A 1 93 ? 6.031 14.172 7.242 1 90.12 93 LYS A O 1
ATOM 727 N N . ILE A 1 94 ? 5.148 12.516 8.469 1 87.56 94 ILE A N 1
ATOM 728 C CA . ILE A 1 94 ? 3.822 12.633 7.879 1 87.56 94 ILE A CA 1
ATOM 729 C C . ILE A 1 94 ? 2.76 12.594 8.977 1 87.56 94 ILE A C 1
ATOM 731 O O . ILE A 1 94 ? 3.01 12.078 10.07 1 87.56 94 ILE A O 1
ATOM 735 N N . LYS A 1 95 ? 1.718 13.375 8.734 1 78.12 95 LYS A N 1
ATOM 736 C CA . LYS A 1 95 ? 0.649 13.445 9.727 1 78.12 95 LYS A CA 1
ATOM 737 C C . LYS A 1 95 ? -0.681 12.984 9.141 1 78.12 95 LYS A C 1
ATOM 739 O O . LYS A 1 95 ? -1 13.305 7.988 1 78.12 95 LYS A O 1
ATOM 744 N N . SER A 1 96 ? -1.283 11.969 9.695 1 69.94 96 SER A N 1
ATOM 745 C CA . SER A 1 96 ? -2.637 11.547 9.352 1 69.94 96 SER A CA 1
ATOM 746 C C . SER A 1 96 ? -3.623 11.891 10.461 1 69.94 96 SER A C 1
ATOM 748 O O . SER A 1 96 ? -3.23 12.07 11.617 1 69.94 96 SER A O 1
ATOM 750 N N . MET B 1 1 ? -7.184 16.906 13.797 1 46.78 1 MET B N 1
ATOM 751 C CA . MET B 1 1 ? -6.742 15.789 12.961 1 46.78 1 MET B CA 1
ATOM 752 C C . MET B 1 1 ? -7.938 15.008 12.422 1 46.78 1 MET B C 1
ATOM 754 O O . MET B 1 1 ? -8.953 14.867 13.102 1 46.78 1 MET B O 1
ATOM 758 N N . ALA B 1 2 ? -8.195 15.047 11.094 1 56.94 2 ALA B N 1
ATOM 759 C CA . ALA B 1 2 ? -9.383 14.406 10.555 1 56.94 2 ALA B CA 1
ATOM 760 C C . ALA B 1 2 ? -9.5 12.961 11.031 1 56.94 2 ALA B C 1
ATOM 762 O O . ALA B 1 2 ? -8.484 12.281 11.219 1 56.94 2 ALA B O 1
ATOM 763 N N . ASN B 1 3 ? -10.602 12.594 11.742 1 74.62 3 ASN B N 1
ATOM 764 C CA . ASN B 1 3 ? -10.898 11.195 12.047 1 74.62 3 ASN B CA 1
ATOM 765 C C . ASN B 1 3 ? -11.086 10.367 10.781 1 74.62 3 ASN B C 1
ATOM 767 O O . ASN B 1 3 ? -12.18 10.328 10.219 1 74.62 3 ASN B O 1
ATOM 771 N N . LEU B 1 4 ? -10 9.727 10.281 1 78.06 4 LEU B N 1
ATOM 772 C CA . LEU B 1 4 ? -10.008 9.023 9.008 1 78.06 4 LEU B CA 1
ATOM 773 C C . LEU B 1 4 ? -11 7.863 9.031 1 78.06 4 LEU B C 1
ATOM 775 O O . LEU B 1 4 ? -11.531 7.477 7.984 1 78.06 4 LEU B O 1
ATOM 779 N N . ARG B 1 5 ? -11.367 7.402 10.203 1 74.94 5 ARG B N 1
ATOM 780 C CA . ARG B 1 5 ? -12.336 6.312 10.297 1 74.94 5 ARG B CA 1
ATOM 781 C C . ARG B 1 5 ? -13.727 6.781 9.891 1 74.94 5 ARG B C 1
ATOM 783 O O . ARG B 1 5 ? -14.453 6.059 9.203 1 74.94 5 ARG B O 1
ATOM 790 N N . LYS B 1 6 ? -14.062 7.906 10.25 1 82.94 6 LYS B N 1
ATOM 791 C CA . LYS B 1 6 ? -15.391 8.43 9.938 1 82.94 6 LYS B CA 1
ATOM 792 C C . LYS B 1 6 ? -15.5 8.805 8.461 1 82.94 6 LYS B C 1
ATOM 794 O O . LYS B 1 6 ? -16.594 8.859 7.91 1 82.94 6 LYS B O 1
ATOM 799 N N . GLU B 1 7 ? -14.352 8.953 7.891 1 88.75 7 GLU B N 1
ATOM 800 C CA . GLU B 1 7 ? -14.328 9.352 6.488 1 88.75 7 GLU B CA 1
ATOM 801 C C . GLU B 1 7 ? -14.727 8.195 5.574 1 88.75 7 GLU B C 1
ATOM 803 O O . GLU B 1 7 ? -15.055 8.406 4.406 1 88.75 7 GLU B O 1
ATOM 808 N N . ALA B 1 8 ? -14.766 6.992 6.09 1 93.81 8 ALA B N 1
ATOM 809 C CA . ALA B 1 8 ? -15.008 5.816 5.254 1 93.81 8 ALA B CA 1
ATOM 810 C C . ALA B 1 8 ? -16.484 5.656 4.938 1 93.81 8 ALA B C 1
ATOM 812 O O . ALA B 1 8 ? -16.859 5.117 3.889 1 93.81 8 ALA B O 1
ATOM 813 N N . ARG B 1 9 ? -17.344 6.109 5.871 1 91.25 9 ARG B N 1
ATOM 814 C CA . ARG B 1 9 ? -18.781 5.887 5.699 1 91.25 9 ARG B CA 1
ATOM 815 C C . ARG B 1 9 ? -19.297 6.582 4.445 1 91.25 9 ARG B C 1
ATOM 817 O O . ARG B 1 9 ? -19.031 7.766 4.23 1 91.25 9 ARG B O 1
ATOM 824 N N . GLY B 1 10 ? -20.031 5.828 3.701 1 96.94 10 GLY B N 1
ATOM 825 C CA . GLY B 1 10 ? -20.641 6.391 2.51 1 96.94 10 GLY B CA 1
ATOM 826 C C . GLY B 1 10 ? -19.688 6.465 1.326 1 96.94 10 GLY B C 1
ATOM 827 O O . GLY B 1 10 ? -20.094 6.855 0.228 1 96.94 10 GLY B O 1
ATOM 828 N N . ARG B 1 11 ? -18.484 6.047 1.504 1 97.88 11 ARG B N 1
ATOM 829 C CA . ARG B 1 11 ? -17.5 6.105 0.437 1 97.88 11 ARG B CA 1
ATOM 830 C C . ARG B 1 11 ? -17.5 4.824 -0.389 1 97.88 11 ARG B C 1
ATOM 832 O O . ARG B 1 11 ? -17.906 3.768 0.099 1 97.88 11 ARG B O 1
ATOM 839 N N . GLU B 1 12 ? -17.078 4.934 -1.614 1 98.19 12 GLU B N 1
ATOM 840 C CA . GLU B 1 12 ? -16.969 3.777 -2.498 1 98.19 12 GLU B CA 1
ATOM 841 C C . GLU B 1 12 ? -15.844 2.854 -2.059 1 98.19 12 GLU B C 1
ATOM 843 O O . GLU B 1 12 ? -14.773 3.32 -1.662 1 98.19 12 GLU B O 1
ATOM 848 N N . CYS B 1 13 ? -16.062 1.599 -2.186 1 98.81 13 CYS B N 1
ATOM 849 C CA . CYS B 1 13 ? -15.047 0.593 -1.904 1 98.81 13 CYS B CA 1
ATOM 850 C C . CYS B 1 13 ? -13.82 0.798 -2.785 1 98.81 13 CYS B C 1
ATOM 852 O O . CYS B 1 13 ? -13.945 0.935 -4.004 1 98.81 13 CYS B O 1
ATOM 854 N N . GLN B 1 14 ? -12.68 0.764 -2.195 1 98.62 14 GLN B N 1
ATOM 855 C CA . GLN B 1 14 ? -11.445 0.963 -2.945 1 98.62 14 GLN B CA 1
ATOM 856 C C . GLN B 1 14 ? -10.68 -0.347 -3.1 1 98.62 14 GLN B C 1
ATOM 858 O O . GLN B 1 14 ? -9.68 -0.408 -3.826 1 98.62 14 GLN B O 1
ATOM 863 N N . VAL B 1 15 ? -11.125 -1.399 -2.461 1 98.81 15 VAL B N 1
ATOM 864 C CA . VAL B 1 15 ? -10.492 -2.711 -2.584 1 98.81 15 VAL B CA 1
ATOM 865 C C . VAL B 1 15 ? -10.961 -3.387 -3.873 1 98.81 15 VAL B C 1
ATOM 867 O O . VAL B 1 15 ? -10.148 -3.961 -4.605 1 98.81 15 VAL B O 1
ATOM 870 N N . ARG B 1 16 ? -12.164 -3.402 -4.203 1 98.56 16 ARG B N 1
ATOM 871 C CA . ARG B 1 16 ? -12.742 -3.672 -5.516 1 98.56 16 ARG B CA 1
ATOM 872 C C . ARG B 1 16 ? -12.414 -5.086 -5.98 1 98.56 16 ARG B C 1
ATOM 874 O O . ARG B 1 16 ? -11.977 -5.281 -7.117 1 98.56 16 ARG B O 1
ATOM 881 N N . ILE B 1 17 ? -12.617 -6.035 -5.066 1 98.69 17 ILE B N 1
ATOM 882 C CA . ILE B 1 17 ? -12.352 -7.402 -5.5 1 98.69 17 ILE B CA 1
ATOM 883 C C . ILE B 1 17 ? -13.461 -7.859 -6.453 1 98.69 17 ILE B C 1
ATOM 885 O O . ILE B 1 17 ? -14.625 -7.934 -6.07 1 98.69 17 ILE B O 1
ATOM 889 N N . TYR B 1 18 ? -13.07 -8.172 -7.648 1 97.88 18 TYR B N 1
ATOM 890 C CA . TYR B 1 18 ? -14.031 -8.609 -8.648 1 97.88 18 TYR B CA 1
ATOM 891 C C . TYR B 1 18 ? -14.773 -9.859 -8.172 1 97.88 18 TYR B C 1
ATOM 893 O O . TYR B 1 18 ? -14.156 -10.797 -7.672 1 97.88 18 TYR B O 1
ATOM 901 N N . GLY B 1 19 ? -16 -9.891 -8.297 1 97.75 19 GLY B N 1
ATOM 902 C CA . GLY B 1 19 ? -16.812 -11.047 -7.926 1 97.75 19 GLY B CA 1
ATOM 903 C C . GLY B 1 19 ? -17.141 -11.094 -6.445 1 97.75 19 GLY B C 1
ATOM 904 O O . GLY B 1 19 ? -17.938 -11.922 -6.008 1 97.75 19 GLY B O 1
ATOM 905 N N . VAL B 1 20 ? -16.547 -10.297 -5.621 1 98.75 20 VAL B N 1
ATOM 906 C CA . VAL B 1 20 ? -16.734 -10.289 -4.172 1 98.75 20 VAL B CA 1
ATOM 907 C C . VAL B 1 20 ? -17.328 -8.953 -3.73 1 98.75 20 VAL B C 1
ATOM 909 O O . VAL B 1 20 ? -18.219 -8.922 -2.881 1 98.75 20 VAL B O 1
ATOM 912 N N . CYS B 1 21 ? -16.891 -7.918 -4.367 1 98.88 21 CYS B N 1
ATOM 913 C CA . CYS B 1 21 ? -17.266 -6.551 -4.016 1 98.88 21 CYS B CA 1
ATOM 914 C C . CYS B 1 21 ? -18.766 -6.352 -4.137 1 98.88 21 CYS B C 1
ATOM 916 O O . CYS B 1 21 ? -19.344 -6.594 -5.199 1 98.88 21 CYS B O 1
ATOM 918 N N . ASN B 1 22 ? -19.375 -5.906 -3.117 1 98.69 22 ASN B N 1
ATOM 919 C CA . ASN B 1 22 ? -20.812 -5.73 -3.188 1 98.69 22 ASN B CA 1
ATOM 920 C C . ASN B 1 22 ? -21.188 -4.32 -3.635 1 98.69 22 ASN B C 1
ATOM 922 O O . ASN B 1 22 ? -22.344 -4.055 -3.965 1 98.69 22 ASN B O 1
ATOM 926 N N . GLY B 1 23 ? -20.234 -3.371 -3.582 1 98.06 23 GLY B N 1
ATOM 927 C CA . GLY B 1 23 ? -20.406 -2.031 -4.117 1 98.06 23 GLY B CA 1
ATOM 928 C C . GLY B 1 23 ? -21.344 -1.168 -3.283 1 98.06 23 GLY B C 1
ATOM 929 O O . GLY B 1 23 ? -21.766 -0.101 -3.727 1 98.06 23 GLY B O 1
ATOM 930 N N . ASN B 1 24 ? -21.688 -1.598 -2.064 1 98.5 24 ASN B N 1
ATOM 931 C CA . ASN B 1 24 ? -22.609 -0.865 -1.209 1 98.5 24 ASN B CA 1
ATOM 932 C C . ASN B 1 24 ? -21.875 0.112 -0.294 1 98.5 24 ASN B C 1
ATOM 934 O O . ASN B 1 24 ? -21.312 -0.29 0.723 1 98.5 24 ASN B O 1
ATOM 938 N N . PRO B 1 25 ? -21.938 1.405 -0.571 1 98.12 25 PRO B N 1
ATOM 939 C CA . PRO B 1 25 ? -21.141 2.367 0.21 1 98.12 25 PRO B CA 1
ATOM 940 C C . PRO B 1 25 ? -21.625 2.471 1.659 1 98.12 25 PRO B C 1
ATOM 942 O O . PRO B 1 25 ? -20.859 2.887 2.531 1 98.12 25 PRO B O 1
ATOM 945 N N . GLU B 1 26 ? -22.812 2.061 1.948 1 98 26 GLU B N 1
ATOM 946 C CA . GLU B 1 26 ? -23.328 2.121 3.311 1 98 26 GLU B CA 1
ATOM 947 C C . GLU B 1 26 ? -22.594 1.158 4.23 1 98 26 GLU B C 1
ATOM 949 O O . GLU B 1 26 ? -22.641 1.294 5.453 1 98 26 GLU B O 1
ATOM 954 N N . THR B 1 27 ? -21.922 0.234 3.639 1 98.19 27 THR B N 1
ATOM 955 C CA . THR B 1 27 ? -21.25 -0.783 4.438 1 98.19 27 THR B CA 1
ATOM 956 C C . THR B 1 27 ? -19.75 -0.494 4.535 1 98.19 27 THR B C 1
ATOM 958 O O . THR B 1 27 ? -19.016 -1.228 5.195 1 98.19 27 THR B O 1
ATOM 961 N N . THR B 1 28 ? -19.312 0.512 3.824 1 98.56 28 THR B N 1
ATOM 962 C CA . THR B 1 28 ? -17.875 0.771 3.711 1 98.56 28 THR B CA 1
ATOM 963 C C . THR B 1 28 ? -17.281 1.142 5.07 1 98.56 28 THR B C 1
ATOM 965 O O . THR B 1 28 ? -17.844 1.974 5.789 1 98.56 28 THR B O 1
ATOM 968 N N . VAL B 1 29 ? -16.203 0.45 5.43 1 98.06 29 VAL B N 1
ATOM 969 C CA . VAL B 1 29 ? -15.438 0.719 6.648 1 98.06 29 VAL B CA 1
ATOM 970 C C . VAL B 1 29 ? -13.977 0.97 6.305 1 98.06 29 VAL B C 1
ATOM 972 O O . VAL B 1 29 ? -13.562 0.788 5.156 1 98.06 29 VAL B O 1
ATOM 975 N N . LEU B 1 30 ? -13.227 1.486 7.277 1 97.75 30 LEU B N 1
ATOM 976 C CA . LEU B 1 30 ? -11.773 1.539 7.16 1 97.75 30 LEU B CA 1
ATOM 977 C C . LEU B 1 30 ? -11.148 0.219 7.594 1 97.75 30 LEU B C 1
ATOM 979 O O . LEU B 1 30 ? -11.172 -0.128 8.773 1 97.75 30 LEU B O 1
ATOM 983 N N . ALA B 1 31 ? -10.609 -0.538 6.609 1 97.12 31 ALA B N 1
ATOM 984 C CA . ALA B 1 31 ? -9.969 -1.823 6.883 1 97.12 31 ALA B CA 1
ATOM 985 C C . ALA B 1 31 ? -8.453 -1.674 6.973 1 97.12 31 ALA B C 1
ATOM 987 O O . ALA B 1 31 ? -7.781 -1.452 5.965 1 97.12 31 ALA B O 1
ATOM 988 N N . HIS B 1 32 ? -7.965 -1.871 8.164 1 96.56 32 HIS B N 1
ATOM 989 C CA . HIS B 1 32 ? -6.535 -1.687 8.383 1 96.56 32 HIS B CA 1
ATOM 990 C C . HIS B 1 32 ? -5.734 -2.854 7.809 1 96.56 32 HIS B C 1
ATOM 992 O O . HIS B 1 32 ? -6.145 -4.012 7.926 1 96.56 32 HIS B O 1
ATOM 998 N N . TYR B 1 33 ? -4.699 -2.516 7.109 1 96.5 33 TYR B N 1
ATOM 999 C CA . TYR B 1 33 ? -3.76 -3.537 6.66 1 96.5 33 TYR B CA 1
ATOM 1000 C C . TYR B 1 33 ? -2.775 -3.896 7.766 1 96.5 33 TYR B C 1
ATOM 1002 O O . TYR B 1 33 ? -2.125 -3.018 8.336 1 96.5 33 TYR B O 1
ATOM 1010 N N . ARG B 1 34 ? -2.686 -5.215 8.117 1 93.25 34 ARG B N 1
ATOM 1011 C CA . ARG B 1 34 ? -1.791 -5.68 9.172 1 93.25 34 ARG B CA 1
ATOM 1012 C C . ARG B 1 34 ? -0.534 -6.312 8.586 1 93.25 34 ARG B C 1
ATOM 1014 O O . ARG B 1 34 ? -0.615 -7.125 7.664 1 93.25 34 ARG B O 1
ATOM 1021 N N . MET B 1 35 ? 0.548 -5.809 8.984 1 91.38 35 MET B N 1
ATOM 1022 C CA . MET B 1 35 ? 1.849 -6.309 8.547 1 91.38 35 MET B CA 1
ATOM 1023 C C . MET B 1 35 ? 2.795 -6.469 9.734 1 91.38 35 MET B C 1
ATOM 1025 O O . MET B 1 35 ? 2.908 -5.57 10.57 1 91.38 35 MET B O 1
ATOM 1029 N N . ALA B 1 36 ? 3.402 -7.629 9.688 1 87.38 36 ALA B N 1
ATOM 1030 C CA . ALA B 1 36 ? 4.352 -7.879 10.773 1 87.38 36 ALA B CA 1
ATOM 1031 C C . ALA B 1 36 ? 5.414 -6.789 10.836 1 87.38 36 ALA B C 1
ATOM 1033 O O . ALA B 1 36 ? 5.934 -6.359 9.805 1 87.38 36 ALA B O 1
ATOM 1034 N N . GLY B 1 37 ? 5.641 -6.215 12.078 1 84.75 37 GLY B N 1
ATOM 1035 C CA . GLY B 1 37 ? 6.711 -5.246 12.258 1 84.75 37 GLY B CA 1
ATOM 1036 C C . GLY B 1 37 ? 6.227 -3.809 12.195 1 84.75 37 GLY B C 1
ATOM 1037 O O . GLY B 1 37 ? 6.973 -2.881 12.516 1 84.75 37 GLY B O 1
ATOM 1038 N N . ILE B 1 38 ? 5.133 -3.607 11.625 1 84.19 38 ILE B N 1
ATOM 1039 C CA . ILE B 1 38 ? 4.582 -2.262 11.523 1 84.19 38 ILE B CA 1
ATOM 1040 C C . ILE B 1 38 ? 3.764 -1.941 12.773 1 84.19 38 ILE B C 1
ATOM 1042 O O . ILE B 1 38 ? 3.881 -0.85 13.336 1 84.19 38 ILE B O 1
ATOM 1046 N N . CYS B 1 39 ? 2.928 -2.918 13.078 1 72.12 39 CYS B N 1
ATOM 1047 C CA . CYS B 1 39 ? 2.154 -2.709 14.297 1 72.12 39 CYS B CA 1
ATOM 1048 C C . CYS B 1 39 ? 2.406 -3.828 15.305 1 72.12 39 CYS B C 1
ATOM 1050 O O . CYS B 1 39 ? 2.662 -4.969 14.914 1 72.12 39 CYS B O 1
ATOM 1052 N N . GLY B 1 40 ? 2.812 -3.412 16.469 1 65.25 40 GLY B N 1
ATOM 1053 C CA . GLY B 1 40 ? 2.982 -4.402 17.531 1 65.25 40 GLY B CA 1
ATOM 1054 C C . GLY B 1 40 ? 1.733 -5.227 17.781 1 65.25 40 GLY B C 1
ATOM 105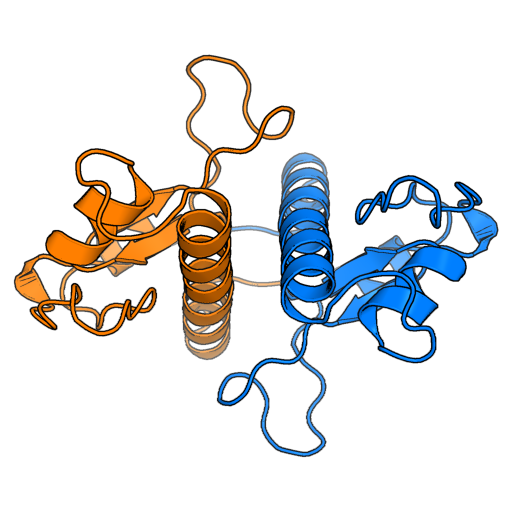5 O O . GLY B 1 40 ? 0.659 -4.906 17.266 1 65.25 40 GLY B O 1
ATOM 1056 N N . THR B 1 41 ? 1.897 -6.438 18.375 1 65.38 41 THR B N 1
ATOM 1057 C CA . THR B 1 41 ? 0.759 -7.25 18.781 1 65.38 41 THR B CA 1
ATOM 1058 C C . THR B 1 41 ? -0.232 -6.422 19.594 1 65.38 41 THR B C 1
ATOM 1060 O O . THR B 1 41 ? 0.146 -5.781 20.578 1 65.38 41 THR B O 1
ATOM 1063 N N . GLY B 1 42 ? -1.521 -6.227 19.078 1 68 42 GLY B N 1
ATOM 1064 C CA . GLY B 1 42 ? -2.578 -5.547 19.812 1 68 42 GLY B CA 1
ATOM 1065 C C . GLY B 1 42 ? -2.676 -4.07 19.484 1 68 42 GLY B C 1
ATOM 1066 O O . GLY B 1 42 ? -3.508 -3.355 20.047 1 68 42 GLY B O 1
ATOM 1067 N N . MET B 1 43 ? -1.701 -3.625 18.656 1 76.75 43 MET B N 1
ATOM 1068 C CA . MET B 1 43 ? -1.757 -2.211 18.297 1 76.75 43 MET B CA 1
ATOM 1069 C C . MET B 1 43 ? -2.393 -2.023 16.922 1 76.75 43 MET B C 1
ATOM 1071 O O . MET B 1 43 ? -2.084 -2.762 15.992 1 76.75 43 MET B O 1
ATOM 1075 N N . LYS B 1 44 ? -3.348 -1.204 16.969 1 77.94 44 LYS B N 1
ATOM 1076 C CA . LYS B 1 44 ? -3.994 -0.902 15.695 1 77.94 44 LYS B CA 1
ATOM 1077 C C . LYS B 1 44 ? -3.064 -0.116 14.781 1 77.94 44 LYS B C 1
ATOM 1079 O O . LYS B 1 44 ? -2.402 0.827 15.219 1 77.94 44 LYS B O 1
ATOM 1084 N N . PRO B 1 45 ? -3.029 -0.665 13.539 1 87.19 45 PRO B N 1
ATOM 1085 C CA . PRO B 1 45 ? -2.234 0.129 12.602 1 87.19 45 PRO B CA 1
ATOM 1086 C C . PRO B 1 45 ? -2.781 1.543 12.414 1 87.19 45 PRO B C 1
ATOM 1088 O O . PRO B 1 45 ? -3.949 1.802 12.711 1 87.19 45 PRO B O 1
ATOM 1091 N N . ASP B 1 46 ? -1.933 2.457 12.109 1 90.81 46 ASP B N 1
ATOM 1092 C CA . ASP B 1 46 ? -2.344 3.83 11.828 1 90.81 46 ASP B CA 1
ATOM 1093 C C . ASP B 1 46 ? -3.447 3.871 10.773 1 90.81 46 ASP B C 1
ATOM 1095 O O . ASP B 1 46 ? -3.445 3.07 9.836 1 90.81 46 ASP B O 1
ATOM 1099 N N . ASP B 1 47 ? -4.352 4.812 10.891 1 93.5 47 ASP B N 1
ATOM 1100 C CA . ASP B 1 47 ? -5.5 4.93 10 1 93.5 47 ASP B CA 1
ATOM 1101 C C . ASP B 1 47 ? -5.059 5.188 8.562 1 93.5 47 ASP B C 1
ATOM 1103 O O . ASP B 1 47 ? -5.789 4.891 7.613 1 93.5 47 ASP B O 1
ATOM 1107 N N . LEU B 1 48 ? -3.834 5.762 8.375 1 94.31 48 LEU B N 1
ATOM 1108 C CA . LEU B 1 48 ? -3.295 5.973 7.039 1 94.31 48 LEU B CA 1
ATOM 1109 C C . LEU B 1 48 ? -3.125 4.648 6.305 1 94.31 48 LEU B C 1
ATOM 1111 O O . LEU B 1 48 ? -3.229 4.594 5.074 1 94.31 48 LEU B O 1
ATOM 1115 N N . ILE B 1 49 ? -2.912 3.58 7.164 1 96.56 49 ILE B N 1
ATOM 1116 C CA . ILE B 1 49 ? -2.633 2.268 6.594 1 96.56 49 ILE B CA 1
ATOM 1117 C C . ILE B 1 49 ? -3.916 1.438 6.555 1 96.56 49 ILE B C 1
ATOM 1119 O O . ILE B 1 49 ? -3.941 0.302 7.031 1 96.56 49 ILE B O 1
ATOM 1123 N N . GLY B 1 50 ? -4.965 2.023 6.055 1 97 50 GLY B N 1
ATOM 1124 C CA . GLY B 1 50 ? -6.258 1.386 5.883 1 97 50 GLY B CA 1
ATOM 1125 C C . GLY B 1 50 ? -6.887 1.674 4.531 1 97 50 GLY B C 1
ATOM 1126 O O . GLY B 1 50 ? -6.609 2.705 3.918 1 97 50 GLY B O 1
ATOM 1127 N N . ALA B 1 51 ? -7.688 0.785 4.105 1 98.5 51 ALA B N 1
ATOM 1128 C CA . ALA B 1 51 ? -8.453 0.929 2.867 1 98.5 51 ALA B CA 1
ATOM 1129 C C . ALA B 1 51 ? -9.945 1.087 3.156 1 98.5 51 ALA B C 1
ATOM 1131 O O . ALA B 1 51 ? -10.469 0.462 4.082 1 98.5 51 ALA B O 1
ATOM 1132 N N . TRP B 1 52 ? -10.578 1.899 2.393 1 98.69 52 TRP B N 1
ATOM 1133 C CA . TRP B 1 52 ? -12.039 1.849 2.385 1 98.69 52 TRP B CA 1
ATOM 1134 C C . TRP B 1 52 ? -12.531 0.575 1.709 1 98.69 52 TRP B C 1
ATOM 1136 O O . TRP B 1 52 ? -12.273 0.352 0.524 1 98.69 52 TRP B O 1
ATOM 1146 N N . ALA B 1 53 ? -13.242 -0.208 2.457 1 98.88 53 ALA B N 1
ATOM 1147 C CA . ALA B 1 53 ? -13.688 -1.513 1.971 1 98.88 53 ALA B CA 1
ATOM 1148 C C . ALA B 1 53 ? -15.164 -1.737 2.27 1 98.88 53 ALA B C 1
ATOM 1150 O O . ALA B 1 53 ? -15.625 -1.489 3.387 1 98.88 53 ALA B O 1
ATOM 1151 N N . CYS B 1 54 ? -15.914 -2.158 1.187 1 98.81 54 CYS B N 1
ATOM 1152 C CA . CYS B 1 54 ? -17.266 -2.631 1.485 1 98.81 54 CYS B CA 1
ATOM 1153 C C . CYS B 1 54 ? -17.219 -3.857 2.389 1 98.81 54 CYS B C 1
ATOM 1155 O O . CYS B 1 54 ? -16.156 -4.441 2.604 1 98.81 54 CYS B O 1
ATOM 1157 N N . SER B 1 55 ? -18.391 -4.27 2.918 1 98.75 55 SER B N 1
ATOM 1158 C CA . SER B 1 55 ? -18.438 -5.363 3.883 1 98.75 55 SER B CA 1
ATOM 1159 C C . SER B 1 55 ? -17.953 -6.668 3.262 1 98.75 55 SER B C 1
ATOM 1161 O O . SER B 1 55 ? -17.281 -7.465 3.922 1 98.75 55 SER B O 1
ATOM 1163 N N . ALA B 1 56 ? -18.234 -6.883 2.008 1 98.88 56 ALA B N 1
ATOM 1164 C CA . ALA B 1 56 ? -17.844 -8.125 1.358 1 98.88 56 ALA B CA 1
ATOM 1165 C C . ALA B 1 56 ? -16.328 -8.164 1.129 1 98.88 56 ALA B C 1
ATOM 1167 O O . ALA B 1 56 ? -15.672 -9.156 1.445 1 98.88 56 ALA B O 1
ATOM 1168 N N . CYS B 1 57 ? -15.797 -7.105 0.609 1 98.88 57 CYS B N 1
ATOM 1169 C CA . CYS B 1 57 ? -14.352 -7.035 0.424 1 98.88 57 CYS B CA 1
ATOM 1170 C C . CYS B 1 57 ? -13.625 -7.09 1.763 1 98.88 57 CYS B C 1
ATOM 1172 O O . CYS B 1 57 ? -12.57 -7.719 1.878 1 98.88 57 CYS B O 1
ATOM 1174 N N . HIS B 1 58 ? -14.203 -6.43 2.75 1 98.88 58 HIS B N 1
ATOM 1175 C CA . HIS B 1 58 ? -13.602 -6.461 4.078 1 98.88 58 HIS B CA 1
ATOM 1176 C C . HIS B 1 58 ? -13.508 -7.887 4.605 1 98.88 58 HIS B C 1
ATOM 1178 O O . HIS B 1 58 ? -12.461 -8.297 5.117 1 98.88 58 HIS B O 1
ATOM 1184 N N . ASP B 1 59 ? -14.602 -8.617 4.477 1 98.81 59 ASP B N 1
ATOM 1185 C CA . ASP B 1 59 ? -14.594 -10.008 4.93 1 98.81 59 ASP B CA 1
ATOM 1186 C C . ASP B 1 59 ? -13.5 -10.805 4.227 1 98.81 59 ASP B C 1
ATOM 1188 O O . ASP B 1 59 ? -12.828 -11.633 4.848 1 98.81 59 ASP B O 1
ATOM 1192 N N . GLU B 1 60 ? -13.297 -10.547 2.947 1 98.81 60 GLU B N 1
ATOM 1193 C CA . GLU B 1 60 ? -12.32 -11.289 2.164 1 98.81 60 GLU B CA 1
ATOM 1194 C C . GLU B 1 60 ? -10.891 -10.93 2.578 1 98.81 60 GLU B C 1
ATOM 1196 O O . GLU B 1 60 ? -10.062 -11.812 2.809 1 98.81 60 GLU B O 1
ATOM 1201 N N . ILE B 1 61 ? -10.641 -9.648 2.773 1 98.56 61 ILE B N 1
ATOM 1202 C CA . ILE B 1 61 ? -9.266 -9.227 3.045 1 98.56 61 ILE B CA 1
ATOM 1203 C C . ILE B 1 61 ? -8.938 -9.469 4.516 1 98.56 61 ILE B C 1
ATOM 1205 O O . ILE B 1 61 ? -7.77 -9.602 4.883 1 98.56 61 ILE B O 1
ATOM 1209 N N . ASP B 1 62 ? -9.922 -9.57 5.352 1 97.44 62 ASP B N 1
ATOM 1210 C CA . ASP B 1 62 ? -9.727 -9.953 6.746 1 97.44 62 ASP B CA 1
ATOM 1211 C C . ASP B 1 62 ? -9.711 -11.477 6.902 1 97.44 62 ASP B C 1
ATOM 1213 O O . ASP B 1 62 ? -9.609 -11.992 8.016 1 97.44 62 ASP B O 1
ATOM 1217 N N . ARG B 1 63 ? -9.844 -12.133 5.895 1 98.06 63 ARG B N 1
ATOM 1218 C CA . ARG B 1 63 ? -9.719 -13.586 5.781 1 98.06 63 ARG B CA 1
ATOM 1219 C C . ARG B 1 63 ? -10.82 -14.289 6.574 1 98.06 63 ARG B C 1
ATOM 1221 O O . ARG B 1 63 ? -10.578 -15.344 7.164 1 98.06 63 ARG B O 1
ATOM 1228 N N . ARG B 1 64 ? -11.953 -13.633 6.574 1 98.12 64 ARG B N 1
ATOM 1229 C CA . ARG B 1 64 ? -13.156 -14.297 7.062 1 98.12 64 ARG B CA 1
ATOM 1230 C C . ARG B 1 64 ? -13.75 -15.211 5.992 1 98.12 64 ARG B C 1
ATOM 1232 O O . ARG B 1 64 ? -14.414 -16.203 6.309 1 98.12 64 ARG B O 1
ATOM 1239 N N . THR B 1 65 ? -13.656 -14.734 4.73 1 98.31 65 THR B N 1
ATOM 1240 C CA . THR B 1 65 ? -13.906 -15.578 3.568 1 98.31 65 THR B CA 1
ATOM 1241 C C . THR B 1 65 ? -12.617 -15.812 2.785 1 98.31 65 THR B C 1
ATOM 1243 O O . THR B 1 65 ? -11.609 -15.141 3.02 1 98.31 65 THR B O 1
ATOM 1246 N N . HIS B 1 66 ? -12.617 -16.844 1.952 1 98.25 66 HIS B N 1
ATOM 1247 C CA . HIS B 1 66 ? -11.406 -17.25 1.248 1 98.25 66 HIS B CA 1
ATOM 1248 C C . HIS B 1 66 ? -11.68 -17.5 -0.231 1 98.25 66 HIS B C 1
ATOM 1250 O O . HIS B 1 66 ? -11.289 -18.531 -0.78 1 98.25 66 HIS B O 1
ATOM 1256 N N . ASN B 1 67 ? -12.312 -16.5 -0.856 1 98.12 67 ASN B N 1
ATOM 1257 C CA . ASN B 1 67 ? -12.57 -16.562 -2.291 1 98.12 67 ASN B CA 1
ATOM 1258 C C . ASN B 1 67 ? -11.289 -16.422 -3.102 1 98.12 67 ASN B C 1
ATOM 1260 O O . ASN B 1 67 ? -11.211 -16.906 -4.234 1 98.12 67 ASN B O 1
ATOM 1264 N N . LEU B 1 68 ? -10.266 -15.68 -2.633 1 97.75 68 LEU B N 1
ATOM 1265 C CA . LEU B 1 68 ? -8.945 -15.492 -3.223 1 97.75 68 LEU B CA 1
ATOM 1266 C C . LEU B 1 68 ? -7.863 -16.125 -2.352 1 97.75 68 LEU B C 1
ATOM 1268 O O . LEU B 1 68 ? -8.086 -16.375 -1.165 1 97.75 68 LEU B O 1
ATOM 1272 N N . ASP B 1 69 ? -6.77 -16.453 -3.035 1 97.62 69 ASP B N 1
ATOM 1273 C CA . ASP B 1 69 ? -5.652 -16.859 -2.189 1 97.62 69 ASP B CA 1
ATOM 1274 C C . ASP B 1 69 ? -5.121 -15.672 -1.382 1 97.62 69 ASP B C 1
ATOM 1276 O O . ASP B 1 69 ? -5.48 -14.523 -1.645 1 97.62 69 ASP B O 1
ATOM 1280 N N . ASN B 1 70 ? -4.391 -15.945 -0.384 1 97.06 70 ASN B N 1
ATOM 1281 C CA . ASN B 1 70 ? -3.922 -14.93 0.555 1 97.06 70 ASN B CA 1
ATOM 1282 C C . ASN B 1 70 ? -3.117 -13.844 -0.15 1 97.06 70 ASN B C 1
ATOM 1284 O O . ASN B 1 70 ? -3.258 -12.656 0.163 1 97.06 70 ASN B O 1
ATOM 1288 N N . LYS B 1 71 ? -2.227 -14.195 -1.093 1 97.12 71 LYS B N 1
ATOM 1289 C CA . LYS B 1 71 ? -1.391 -13.227 -1.797 1 97.12 71 LYS B CA 1
ATOM 1290 C C . LYS B 1 71 ? -2.242 -12.234 -2.584 1 97.12 71 LYS B C 1
ATOM 1292 O O . LYS B 1 71 ? -1.989 -11.031 -2.547 1 97.12 71 LYS B O 1
ATOM 1297 N N . ASP B 1 72 ? -3.229 -12.75 -3.244 1 98.06 72 ASP B N 1
ATOM 1298 C CA . ASP B 1 72 ? -4.113 -11.875 -4.004 1 98.06 72 ASP B CA 1
ATOM 1299 C C . ASP B 1 72 ? -4.918 -10.969 -3.074 1 98.06 72 ASP B C 1
ATOM 1301 O O . ASP B 1 72 ? -5.113 -9.789 -3.361 1 98.06 72 ASP B O 1
ATOM 1305 N N . ALA B 1 73 ? -5.398 -11.539 -1.986 1 98.44 73 ALA B N 1
ATOM 1306 C CA . ALA B 1 73 ? -6.141 -10.742 -1.018 1 98.44 73 ALA B CA 1
ATOM 1307 C C . ALA B 1 73 ? -5.293 -9.578 -0.499 1 98.44 73 ALA B C 1
ATOM 1309 O O . ALA B 1 73 ? -5.773 -8.453 -0.394 1 98.44 73 ALA B O 1
ATOM 1310 N N . ARG B 1 74 ? -4.051 -9.883 -0.235 1 98.19 74 ARG B N 1
ATOM 1311 C CA . ARG B 1 74 ? -3.143 -8.852 0.249 1 98.19 74 ARG B CA 1
ATOM 1312 C C . ARG B 1 74 ? -2.906 -7.789 -0.818 1 98.19 74 ARG B C 1
ATOM 1314 O O . ARG B 1 74 ? -2.883 -6.594 -0.516 1 98.19 74 ARG B O 1
ATOM 1321 N N . LEU B 1 75 ? -2.756 -8.219 -2.014 1 98.5 75 LEU B N 1
ATOM 1322 C CA . LEU B 1 75 ? -2.529 -7.277 -3.109 1 98.5 75 LEU B CA 1
ATOM 1323 C C . LEU B 1 75 ? -3.721 -6.344 -3.277 1 98.5 75 LEU B C 1
ATOM 1325 O O . LEU B 1 75 ? -3.551 -5.121 -3.35 1 98.5 75 LEU B O 1
ATOM 1329 N N . TYR B 1 76 ? -4.906 -6.898 -3.307 1 98.62 76 TYR B N 1
ATOM 1330 C CA . TYR B 1 76 ? -6.105 -6.086 -3.441 1 98.62 76 TYR B CA 1
ATOM 1331 C C . TYR B 1 76 ? -6.254 -5.129 -2.264 1 98.62 76 TYR B C 1
ATOM 1333 O O . TYR B 1 76 ? -6.641 -3.971 -2.441 1 98.62 76 TYR B O 1
ATOM 1341 N N . HIS B 1 77 ? -5.926 -5.621 -1.066 1 98.81 77 HIS B N 1
ATOM 1342 C CA . HIS B 1 77 ? -5.973 -4.77 0.116 1 98.81 77 HIS B CA 1
ATOM 1343 C C . HIS B 1 77 ? -5.023 -3.582 -0.023 1 98.81 77 HIS B C 1
ATOM 1345 O O . HIS B 1 77 ? -5.434 -2.43 0.137 1 98.81 77 HIS B O 1
ATOM 1351 N N . LEU B 1 78 ? -3.854 -3.867 -0.39 1 98.69 78 LEU B N 1
ATOM 1352 C CA . LEU B 1 78 ? -2.818 -2.844 -0.488 1 98.69 78 LEU B CA 1
ATOM 1353 C C . LEU B 1 78 ? -3.145 -1.846 -1.596 1 98.69 78 LEU B C 1
ATOM 1355 O O . LEU B 1 78 ? -2.957 -0.639 -1.425 1 98.69 78 LEU B O 1
ATOM 1359 N N . GLU B 1 79 ? -3.627 -2.32 -2.695 1 98.38 79 GLU B N 1
ATOM 1360 C CA . GLU B 1 79 ? -4.051 -1.405 -3.75 1 98.38 79 GLU B CA 1
ATOM 1361 C C . GLU B 1 79 ? -5.191 -0.508 -3.275 1 98.38 79 GLU B C 1
ATOM 1363 O O . GLU B 1 79 ? -5.242 0.675 -3.621 1 98.38 79 GLU B O 1
ATOM 1368 N N . GLY B 1 80 ? -6.094 -1.09 -2.508 1 98.56 80 GLY B N 1
ATOM 1369 C CA . GLY B 1 80 ? -7.148 -0.292 -1.898 1 98.56 80 GLY B CA 1
ATOM 1370 C C . GLY B 1 80 ? -6.617 0.788 -0.973 1 98.56 80 GLY B C 1
ATOM 1371 O O . GLY B 1 80 ? -7.156 1.896 -0.931 1 98.56 80 GLY B O 1
ATOM 1372 N N . VAL B 1 81 ? -5.59 0.437 -0.204 1 98.25 81 VAL B N 1
ATOM 1373 C CA . VAL B 1 81 ? -4.953 1.412 0.676 1 98.25 81 VAL B CA 1
ATOM 1374 C C . VAL B 1 81 ? -4.43 2.586 -0.148 1 98.25 81 VAL B C 1
ATOM 1376 O O . VAL B 1 81 ? -4.684 3.746 0.182 1 98.25 81 VAL B O 1
ATOM 1379 N N . ILE B 1 82 ? -3.766 2.26 -1.217 1 97.94 82 ILE B N 1
ATOM 1380 C CA . ILE B 1 82 ? -3.154 3.281 -2.057 1 97.94 82 ILE B CA 1
ATOM 1381 C C . ILE B 1 82 ? -4.238 4.16 -2.674 1 97.94 82 ILE B C 1
ATOM 1383 O O . ILE B 1 82 ? -4.121 5.391 -2.684 1 97.94 82 ILE B O 1
ATOM 1387 N N . ARG B 1 83 ? -5.316 3.582 -3.172 1 97.31 83 ARG B N 1
ATOM 1388 C CA . ARG B 1 83 ? -6.418 4.359 -3.729 1 97.31 83 ARG B CA 1
ATOM 1389 C C . ARG B 1 83 ? -7.035 5.27 -2.674 1 97.31 83 ARG B C 1
ATOM 1391 O O . ARG B 1 83 ? -7.348 6.43 -2.951 1 97.31 83 ARG B O 1
ATOM 1398 N N . THR B 1 84 ? -7.25 4.703 -1.485 1 97.31 84 THR B N 1
ATOM 1399 C CA . THR B 1 84 ? -7.809 5.48 -0.385 1 97.31 84 THR B CA 1
ATOM 1400 C C . THR B 1 84 ? -6.918 6.672 -0.055 1 97.31 84 THR B C 1
ATOM 1402 O O . THR B 1 84 ? -7.398 7.805 0.051 1 97.31 84 THR B O 1
ATOM 1405 N N . GLN B 1 85 ? -5.621 6.426 0.023 1 95.81 85 GLN B N 1
ATOM 1406 C CA . GLN B 1 85 ? -4.668 7.492 0.321 1 95.81 85 GLN B CA 1
ATOM 1407 C C . GLN B 1 85 ? -4.691 8.562 -0.763 1 95.81 85 GLN B C 1
ATOM 1409 O O . GLN B 1 85 ? -4.656 9.758 -0.46 1 95.81 85 GLN B O 1
ATOM 1414 N N . ALA B 1 86 ? -4.734 8.164 -1.974 1 94.94 86 ALA B N 1
ATOM 1415 C CA . ALA B 1 86 ? -4.77 9.117 -3.082 1 94.94 86 ALA B CA 1
ATOM 1416 C C . ALA B 1 86 ? -5.988 10.031 -2.982 1 94.94 86 ALA B C 1
ATOM 1418 O O . ALA B 1 86 ? -5.887 11.234 -3.225 1 94.94 86 ALA B O 1
ATOM 1419 N N . ILE B 1 87 ? -7.102 9.469 -2.678 1 94.56 87 ILE B N 1
ATOM 1420 C CA . ILE B 1 87 ? -8.328 10.25 -2.549 1 94.56 87 ILE B CA 1
ATOM 1421 C C . ILE B 1 87 ? -8.203 11.219 -1.376 1 94.56 87 ILE B C 1
ATOM 1423 O O . ILE B 1 87 ? -8.547 12.398 -1.496 1 94.56 87 ILE B O 1
ATOM 1427 N N . LEU B 1 88 ? -7.711 10.68 -0.227 1 94.06 88 LEU B N 1
ATOM 1428 C CA . LEU B 1 88 ? -7.555 11.508 0.96 1 94.06 88 LEU B CA 1
ATOM 1429 C C . LEU B 1 88 ? -6.582 12.656 0.698 1 94.06 88 LEU B C 1
ATOM 1431 O O . LEU B 1 88 ? -6.773 13.766 1.193 1 94.06 88 LEU B O 1
ATOM 1435 N N . LEU B 1 89 ? -5.52 12.406 -0.059 1 92.06 89 LEU B N 1
ATOM 1436 C CA . LEU B 1 89 ? -4.57 13.438 -0.452 1 92.06 89 LEU B CA 1
ATOM 1437 C C . LEU B 1 89 ? -5.246 14.508 -1.309 1 92.06 89 LEU B C 1
ATOM 1439 O O . LEU B 1 89 ? -5.082 15.703 -1.063 1 92.06 89 LEU B O 1
ATOM 1443 N N . ARG B 1 90 ? -6.008 14.031 -2.295 1 91.44 90 ARG B N 1
ATOM 1444 C CA . ARG B 1 90 ? -6.699 14.945 -3.199 1 91.44 90 ARG B CA 1
ATOM 1445 C C . ARG B 1 90 ? -7.691 15.82 -2.438 1 91.44 90 ARG B C 1
ATOM 1447 O O . ARG B 1 90 ? -7.871 17 -2.768 1 91.44 90 ARG B O 1
ATOM 1454 N N . GLU B 1 91 ? -8.297 15.297 -1.38 1 92.44 91 GLU B N 1
ATOM 1455 C CA . GLU B 1 91 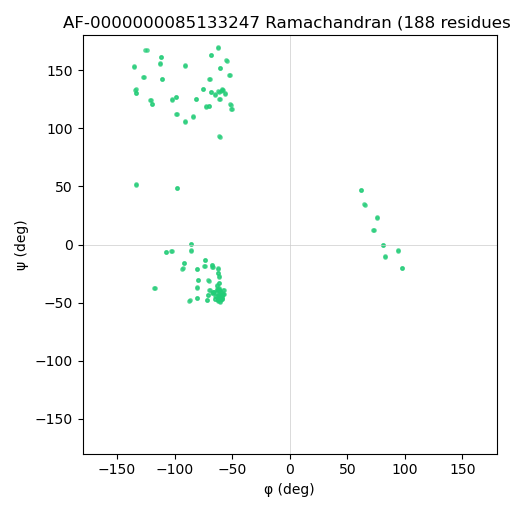? -9.305 16.016 -0.595 1 92.44 91 GLU B CA 1
ATOM 1456 C C . GLU B 1 91 ? -8.648 16.875 0.476 1 92.44 91 GLU B C 1
ATOM 1458 O O . GLU B 1 91 ? -9.336 17.609 1.196 1 92.44 91 GLU B O 1
ATOM 1463 N N . GLY B 1 92 ? -7.293 16.781 0.618 1 89.81 92 GLY B N 1
ATOM 1464 C CA . GLY B 1 92 ? -6.586 17.594 1.594 1 89.81 92 GLY B CA 1
ATOM 1465 C C . GLY B 1 92 ? -6.762 17.109 3.02 1 89.81 92 GLY B C 1
ATOM 1466 O O . GLY B 1 92 ? -6.57 17.859 3.971 1 89.81 92 GLY B O 1
ATOM 1467 N N . LYS B 1 93 ? -7.074 15.844 3.146 1 90 93 LYS B N 1
ATOM 1468 C CA . LYS B 1 93 ? -7.355 15.305 4.473 1 90 93 LYS B CA 1
ATOM 1469 C C . LYS B 1 93 ? -6.098 14.703 5.098 1 90 93 LYS B C 1
ATOM 1471 O O . LYS B 1 93 ? -6.055 14.453 6.305 1 90 93 LYS B O 1
ATOM 1476 N N . ILE B 1 94 ? -5.152 14.383 4.258 1 87.62 94 ILE B N 1
ATOM 1477 C CA . ILE B 1 94 ? -3.822 14.023 4.734 1 87.62 94 ILE B CA 1
ATOM 1478 C C . ILE B 1 94 ? -2.773 14.883 4.023 1 87.62 94 ILE B C 1
ATOM 1480 O O . ILE B 1 94 ? -3.021 15.406 2.934 1 87.62 94 ILE B O 1
ATOM 1484 N N . LYS B 1 95 ? -1.749 15.203 4.797 1 78.25 95 LYS B N 1
ATOM 1485 C CA . LYS B 1 95 ? -0.694 16.047 4.238 1 78.25 95 LYS B CA 1
ATOM 1486 C C . LYS B 1 95 ? 0.653 15.328 4.266 1 78.25 95 LYS B C 1
ATOM 1488 O O . LYS B 1 95 ? 0.979 14.648 5.242 1 78.25 95 LYS B O 1
ATOM 1493 N N . SER B 1 96 ? 1.284 15.141 3.131 1 70.25 96 SER B N 1
ATOM 1494 C CA . SER B 1 96 ? 2.65 14.641 3.033 1 70.25 96 SER B CA 1
ATOM 1495 C C . SER B 1 96 ? 3.619 15.742 2.627 1 70.25 96 SER B C 1
ATOM 1497 O O . SER B 1 96 ? 3.211 16.75 2.039 1 70.25 96 SER B O 1
#

Secondary structure (DSSP, 8-state):
---TTGGGTTPPPSS--TTT----GGG-EEEEPP-BTTB-TTPPPPGGGEEEE-HHHHHHHTTSS-SS-HHHHHHHHHHHHHHHHHHHHHTTSSB-/---TTGGGTTPPPSS--TTT----GGG-EEEEPP-BTTB-TTPPPPGGGEEEE-HHHHHHHTTSS-SS-HHHHHHHHHHHHHHHHHHHHHTTSSB-

Organism: Escherichia coli O45:K1 (strain S88 / ExPEC) (NCBI:txid585035)